Protein 2FMD (pdb70)

Solvent-accessible surface area: 9526 Å² total; per-residue (Å²): 77,103,74,42,100,20,97,13,109,70,1,108,96,52,22,168,50,10,55,64,23,57,59,10,52,16,17,128,84,108,3,0,29,0,1,71,30,48,132,83,42,80,15,61,40,67,3,32,0,2,1,1,38,59,42,61,3,48,13,72,57,90,94,23,148,43,5,36,7,85,1,46,3,32,1,15,2,35,62,44,33,106,40,1,1,7,0,0,0,3,2,2,6,16,36,106,23,149,47,39,108,64,2,39,13,88,13,2,0,9,19,44,64,35,90,90,98,9,14,2,1,2,0,0,3,0,69,39,22,80,105,6,51,13,39,120,93,74,1,0,0,0,0,10,77,15,3,101,37,104,22,47,33,104,8,104,34,62,80,31,52,54,0,73,0,54,0,37,16,46,15,72,76,78,72,2,25,2,54,2,27,13,94,161,46,103,86,25,82,5,48,56,102,17,64,5,45,93,33,9,33,55,100,0,40,0,0,0,0,0,0,0,19,152,65,14,0,13,0,15,0,53,28,3,32,4,38,7,49,15,44,96

Secondary structure (DSSP, 8-state):
--EEEEEESS--TT-TTEEEEET-EE-TTS-EE-S-B-TTSPBPSS-EEEEEESS-EE---TT-SEEEEEEEEEEE--BSSSS---EEEEEEE-TT----TT--GGGTTT-S------EEEEEEE-S--GGGT--SS-EEEEEESSSS-SEEEE----SSPEEEEEEEEETTTTEEEEEEE-TTS--EEEEEE--GGGTS-SEEEEEEEEE--SS-B--EEEEEEEEEEEE-

Structure (mmCIF, N/CA/C/O backbone):
data_2FMD
#
_entry.id   2FMD
#
_cell.length_a   66.603
_cell.length_b   86.351
_cell.length_c   91.760
_cell.angle_alpha   90.00
_cell.angle_beta   90.00
_cell.angle_gamma   90.00
#
_symmetry.space_group_name_H-M   'I 2 2 2'
#
loop_
_entity.id
_entity.type
_entity.pdbx_description
1 polymer Lectin
2 branched alpha-D-mannopyranose-(1-2)-alpha-D-mannopyranose
3 non-polymer 'CALCIUM ION'
4 non-polymer 'MANGANESE (II) ION'
5 water water
#
loop_
_atom_site.group_PDB
_atom_site.id
_atom_site.type_symbol
_atom_site.label_atom_id
_atom_site.label_alt_id
_atom_site.label_comp_id
_atom_site.label_asym_id
_atom_site.label_entity_id
_atom_site.label_seq_id
_atom_site.pdbx_PDB_ins_code
_atom_site.Cartn_x
_atom_site.Cartn_y
_atom_site.Cartn_z
_atom_site.occupancy
_atom_site.B_iso_or_equiv
_atom_site.auth_seq_id
_atom_site.auth_comp_id
_atom_site.auth_asym_id
_atom_site.auth_atom_id
_atom_site.pdbx_PDB_model_num
ATOM 1 N N . ALA A 1 1 ? 13.521 3.840 -7.810 1.00 16.80 1 ALA A N 1
ATOM 2 C CA . ALA A 1 1 ? 12.226 3.157 -8.085 1.00 16.17 1 ALA A CA 1
ATOM 3 C C . ALA A 1 1 ? 11.121 4.187 -8.282 1.00 18.40 1 ALA A C 1
ATOM 4 O O . ALA A 1 1 ? 11.235 5.319 -7.820 1.00 18.40 1 ALA A O 1
ATOM 6 N N . ASN A 1 2 ? 10.052 3.801 -8.971 1.00 15.74 2 ASN A N 1
ATOM 7 C CA . ASN A 1 2 ? 8.947 4.727 -9.196 1.00 18.65 2 ASN A CA 1
ATOM 8 C C . ASN A 1 2 ? 8.160 4.949 -7.916 1.00 17.72 2 ASN A C 1
ATOM 9 O O . ASN A 1 2 ? 7.510 5.975 -7.745 1.00 21.41 2 ASN A O 1
ATOM 14 N N . SER A 1 3 ? 8.222 3.975 -7.016 1.00 17.06 3 SER A N 1
ATOM 15 C CA . SER A 1 3 ? 7.551 4.088 -5.734 1.00 16.34 3 SER A CA 1
ATOM 16 C C . SER A 1 3 ? 8.295 3.212 -4.743 1.00 17.07 3 SER A C 1
ATOM 17 O O . SER A 1 3 ? 8.868 2.183 -5.111 1.00 13.93 3 SER A O 1
ATOM 20 N N . VAL A 1 4 ? 8.308 3.642 -3.490 1.00 13.72 4 VAL A N 1
ATOM 21 C CA . VAL A 1 4 ? 8.984 2.890 -2.453 1.00 20.16 4 VAL A CA 1
ATOM 22 C C . VAL A 1 4 ? 8.378 3.211 -1.104 1.00 19.92 4 VAL A C 1
ATOM 23 O O . VAL A 1 4 ? 8.028 4.358 -0.818 1.00 22.62 4 VAL A O 1
ATOM 27 N N . CYS A 1 5 ? 8.247 2.185 -0.277 1.00 19.28 5 CYS A N 1
ATOM 28 C CA A CYS A 1 5 ? 7.703 2.365 1.057 0.50 17.92 5 CYS A CA 1
ATOM 29 C CA B CYS A 1 5 ? 7.675 2.335 1.048 0.50 18.36 5 CYS A CA 1
ATOM 30 C C . CYS A 1 5 ? 8.331 1.345 1.997 1.00 19.75 5 CYS A C 1
ATOM 31 O O . CYS A 1 5 ? 8.646 0.224 1.605 1.00 17.25 5 CYS A O 1
ATOM 36 N N . PHE A 1 6 ? 8.539 1.759 3.237 1.00 15.92 6 PHE A N 1
ATOM 37 C CA . PHE A 1 6 ? 9.123 0.872 4.226 1.00 16.48 6 PHE A CA 1
ATOM 38 C C . PHE A 1 6 ? 8.622 1.282 5.591 1.00 17.92 6 PHE A C 1
ATOM 39 O O . PHE A 1 6 ? 8.268 2.445 5.808 1.00 16.54 6 PHE A O 1
ATOM 47 N N . THR A 1 7 ? 8.548 0.313 6.496 1.00 14.12 7 THR A N 1
ATOM 48 C CA . THR A 1 7 ? 8.067 0.576 7.836 1.00 16.87 7 THR A CA 1
ATOM 49 C C . THR A 1 7 ? 8.908 -0.134 8.875 1.00 18.33 7 THR A C 1
ATOM 50 O O . THR A 1 7 ? 9.197 -1.320 8.752 1.00 21.40 7 THR A O 1
ATOM 54 N N . PHE A 1 8 ? 9.301 0.626 9.889 1.00 16.14 8 PHE A N 1
ATOM 55 C CA . PHE A 1 8 ? 10.079 0.132 11.012 1.00 17.45 8 PHE A CA 1
ATOM 56 C C . PHE A 1 8 ? 9.190 0.318 12.230 1.00 19.42 8 PHE A C 1
ATOM 57 O O . PHE A 1 8 ? 8.867 1.449 12.585 1.00 19.07 8 PHE A O 1
ATOM 65 N N . THR A 1 9 ? 8.788 -0.780 12.861 1.00 21.86 9 THR A N 1
ATOM 66 C CA . THR A 1 9 ? 7.960 -0.694 14.056 1.00 24.16 9 THR A CA 1
ATOM 67 C C . THR A 1 9 ? 8.920 -0.591 15.233 1.00 25.77 9 THR A C 1
ATOM 68 O O . THR A 1 9 ? 8.564 -0.112 16.307 1.00 26.72 9 THR A O 1
ATOM 72 N N . ASP A 1 10 ? 10.141 -1.066 15.008 1.00 23.42 10 ASP A N 1
ATOM 73 C CA . ASP A 1 10 ? 11.216 -1.020 15.990 1.00 24.71 10 ASP A CA 1
ATOM 74 C C . ASP A 1 10 ? 12.532 -1.283 15.262 1.00 25.16 10 ASP A C 1
ATOM 75 O O . ASP A 1 10 ? 12.546 -1.485 14.045 1.00 25.00 10 ASP A O 1
ATOM 80 N N . PHE A 1 11 ? 13.632 -1.286 16.006 1.00 22.05 11 PHE A N 1
ATOM 81 C CA . PHE A 1 11 ? 14.952 -1.484 15.417 1.00 22.08 11 PHE A CA 1
ATOM 82 C C . PHE A 1 11 ? 15.784 -2.488 16.212 1.00 23.84 11 PHE A C 1
ATOM 83 O O . PHE A 1 11 ? 15.480 -2.784 17.366 1.00 25.66 11 PHE A O 1
ATOM 91 N N . GLU A 1 12 ? 16.839 -2.999 15.585 1.00 24.49 12 GLU A N 1
ATOM 92 C CA . GLU A 1 12 ? 17.737 -3.949 16.234 1.00 26.60 12 GLU A CA 1
ATOM 93 C C . GLU A 1 12 ? 19.168 -3.485 16.034 1.00 25.26 12 GLU A C 1
ATOM 94 O O . GLU A 1 12 ? 19.448 -2.676 15.150 1.00 25.27 12 GLU A O 1
ATOM 100 N N . SER A 1 13 ? 20.078 -4.000 16.851 1.00 23.25 13 SER A N 1
ATOM 101 C CA . SER A 1 13 ? 21.479 -3.625 16.733 1.00 24.75 13 SER A CA 1
ATOM 102 C C . SER A 1 13 ? 22.004 -4.001 15.345 1.00 25.36 13 SER A C 1
ATOM 103 O O . SER A 1 13 ? 21.782 -5.117 14.859 1.00 24.37 13 SER A O 1
ATOM 106 N N . GLY A 1 14 ? 22.691 -3.057 14.708 1.00 22.59 14 GLY A N 1
ATOM 107 C CA . GLY A 1 14 ? 23.234 -3.298 13.383 1.00 26.91 14 GLY A CA 1
ATOM 108 C C . GLY A 1 14 ? 22.225 -3.210 12.244 1.00 25.35 14 GLY A C 1
ATOM 109 O O . GLY A 1 14 ? 22.593 -3.446 11.093 1.00 27.05 14 GLY A O 1
ATOM 110 N N . GLN A 1 15 ? 20.971 -2.881 12.564 1.00 21.49 15 GLN A N 1
ATOM 111 C CA . GLN A 1 15 ? 19.886 -2.755 11.579 1.00 21.89 15 GLN A CA 1
ATOM 112 C C . GLN A 1 15 ? 20.472 -2.681 10.169 1.00 20.26 15 GLN A C 1
ATOM 113 O O . GLN A 1 15 ? 20.863 -1.611 9.706 1.00 18.87 15 GLN A O 1
ATOM 119 N N . GLN A 1 16 ? 20.525 -3.829 9.494 1.00 22.41 16 GLN A N 1
ATOM 120 C CA . GLN A 1 16 ? 21.119 -3.9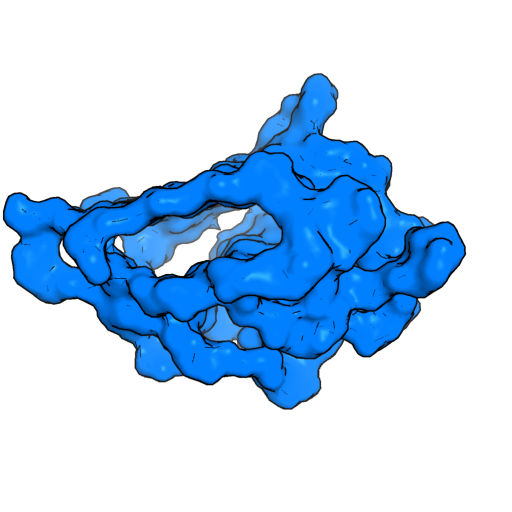28 8.166 1.00 21.10 16 GLN A CA 1
ATOM 121 C C . GLN A 1 16 ? 20.610 -2.998 7.073 1.00 20.76 16 GLN A C 1
ATOM 122 O O . GLN A 1 16 ? 21.359 -2.686 6.151 1.00 22.52 16 GLN A O 1
ATOM 128 N N . ASP A 1 17 ? 19.355 -2.566 7.144 1.00 18.62 17 ASP A N 1
ATOM 129 C CA . ASP A 1 17 ? 18.840 -1.672 6.111 1.00 19.39 17 ASP A CA 1
ATOM 130 C C . ASP A 1 17 ? 18.958 -0.190 6.464 1.00 19.08 17 ASP A C 1
ATOM 131 O O . ASP A 1 17 ? 18.272 0.660 5.896 1.00 20.03 17 ASP A O 1
ATOM 136 N N . LEU A 1 18 ? 19.845 0.113 7.406 1.00 18.51 18 LEU A N 1
ATOM 137 C CA . LEU A 1 18 ? 20.107 1.493 7.788 1.00 16.46 18 LEU A CA 1
ATOM 138 C C . LEU A 1 18 ? 21.595 1.783 7.683 1.00 19.45 18 LEU A C 1
ATOM 139 O O . LEU A 1 18 ? 22.423 0.911 7.930 1.00 19.63 18 LEU A O 1
ATOM 144 N N . ILE A 1 19 ? 21.926 3.009 7.297 1.00 17.69 19 ILE A N 1
ATOM 145 C CA . ILE A 1 19 ? 23.314 3.446 7.224 1.00 19.92 19 ILE A CA 1
ATOM 146 C C . ILE A 1 19 ? 23.499 4.296 8.481 1.00 18.73 19 ILE A C 1
ATOM 147 O O . ILE A 1 19 ? 22.801 5.294 8.656 1.00 21.00 19 ILE A O 1
ATOM 152 N N . PHE A 1 20 ? 24.415 3.893 9.359 1.00 17.17 20 PHE A N 1
ATOM 153 C CA . PHE A 1 20 ? 24.671 4.622 10.607 1.00 19.50 20 PHE A CA 1
ATOM 154 C C . PHE A 1 20 ? 25.847 5.576 10.463 1.00 20.93 20 PHE A C 1
ATOM 155 O O . PHE A 1 20 ? 26.884 5.211 9.909 1.00 22.76 20 PHE A O 1
ATOM 163 N N . GLN A 1 21 ? 25.690 6.797 10.963 1.00 18.99 21 GLN A N 1
ATOM 164 C CA . GLN A 1 21 ? 26.765 7.780 10.890 1.00 21.96 21 GLN A CA 1
ATOM 165 C C . GLN A 1 21 ? 26.970 8.390 12.270 1.00 22.46 21 GLN A C 1
ATOM 166 O O . GLN A 1 21 ? 26.017 8.541 13.039 1.00 18.04 21 GLN A O 1
ATOM 172 N N . GLY A 1 22 ? 28.215 8.736 12.580 1.00 22.13 22 GLY A N 1
ATOM 173 C CA . GLY A 1 22 ? 28.510 9.322 13.873 1.00 19.81 22 GLY A CA 1
ATOM 174 C C . GLY A 1 22 ? 28.254 8.365 15.020 1.00 21.18 22 GLY A C 1
ATOM 175 O O . GLY A 1 22 ? 28.670 7.207 14.976 1.00 20.84 22 GLY A O 1
ATOM 176 N N . ASP A 1 23 ? 27.548 8.844 16.041 1.00 20.56 23 ASP A N 1
ATOM 177 C CA . ASP A 1 23 ? 27.257 8.030 17.215 1.00 22.80 23 ASP A CA 1
ATOM 178 C C . ASP A 1 23 ? 25.982 7.195 17.139 1.00 21.33 23 ASP A C 1
ATOM 179 O O . ASP A 1 23 ? 25.720 6.389 18.028 1.00 21.64 23 ASP A O 1
ATOM 184 N N . ALA A 1 24 ? 25.198 7.372 16.081 1.00 22.45 24 ALA A N 1
ATOM 185 C CA . ALA A 1 24 ? 23.945 6.631 15.934 1.00 18.99 24 ALA A CA 1
ATOM 186 C C . ALA A 1 24 ? 24.069 5.115 16.103 1.00 20.68 24 ALA A C 1
ATOM 187 O O . ALA A 1 24 ? 24.978 4.484 15.559 1.00 22.45 24 ALA A O 1
ATOM 189 N N . SER A 1 25 ? 23.143 4.538 16.860 1.00 20.40 25 SER A N 1
ATOM 190 C CA . SER A 1 25 ? 23.118 3.100 17.098 1.00 20.66 25 SER A CA 1
ATOM 191 C C . SER A 1 25 ? 21.742 2.716 17.619 1.00 21.76 25 SER A C 1
ATOM 192 O O . SER A 1 25 ? 20.902 3.577 17.869 1.00 23.92 25 SER A O 1
ATOM 195 N N . VAL A 1 26 ? 21.521 1.418 17.779 1.00 20.99 26 VAL A N 1
ATOM 196 C CA . VAL A 1 26 ? 20.257 0.902 18.284 1.00 24.46 26 VAL A CA 1
ATOM 197 C C . VAL A 1 26 ? 20.500 0.342 19.677 1.00 27.29 26 VAL A C 1
ATOM 198 O O . VAL A 1 26 ? 21.417 -0.455 19.878 1.00 30.52 26 VAL A O 1
ATOM 202 N N . GLY A 1 27 ? 19.682 0.764 20.637 1.00 28.12 27 GLY A N 1
ATOM 203 C CA . GLY A 1 27 ? 19.848 0.298 22.004 1.00 29.13 27 GLY A CA 1
ATOM 204 C C . GLY A 1 27 ? 19.090 -0.971 22.343 1.00 28.52 27 GLY A C 1
ATOM 205 O O . GLY A 1 27 ? 18.339 -1.502 21.523 1.00 26.32 27 GLY A O 1
ATOM 206 N N . SER A 1 28 ? 19.293 -1.458 23.564 1.00 29.43 28 SER A N 1
ATOM 207 C CA . SER A 1 28 ? 18.627 -2.665 24.033 1.00 28.50 28 SER A CA 1
ATOM 208 C C . SER A 1 28 ? 17.125 -2.422 24.089 1.00 30.70 28 SER A C 1
ATOM 209 O O . SER A 1 28 ? 16.332 -3.363 24.147 1.00 33.26 28 SER A O 1
ATOM 212 N N . ASN A 1 29 ? 16.745 -1.149 24.072 1.00 27.72 29 ASN A N 1
ATOM 213 C CA . ASN A 1 29 ? 15.343 -0.757 24.106 1.00 28.69 29 ASN A CA 1
ATOM 214 C C . ASN A 1 29 ? 14.682 -0.867 22.730 1.00 26.49 29 ASN A C 1
ATOM 215 O O . ASN A 1 29 ? 13.482 -0.632 22.586 1.00 23.46 29 ASN A O 1
ATOM 220 N N . LYS A 1 30 ? 15.475 -1.245 21.732 1.00 27.69 30 LYS A N 1
ATOM 221 C CA . LYS A 1 30 ? 15.007 -1.392 20.355 1.00 25.94 30 LYS A CA 1
ATOM 222 C C . LYS A 1 30 ? 14.667 -0.050 19.721 1.00 22.38 30 LYS A C 1
ATOM 223 O O . LYS A 1 30 ? 13.903 0.022 18.755 1.00 19.61 30 LYS A O 1
ATOM 228 N N . ALA A 1 31 ? 15.244 1.013 20.268 1.00 20.15 31 ALA A N 1
ATOM 229 C CA . ALA A 1 31 ? 15.016 2.344 19.734 1.00 21.39 31 ALA A CA 1
ATOM 230 C C . ALA A 1 31 ? 16.262 2.814 18.996 1.00 20.77 31 ALA A C 1
ATOM 231 O O . ALA A 1 31 ? 17.382 2.420 19.329 1.00 23.91 31 ALA A O 1
ATOM 233 N N . LEU A 1 32 ? 16.064 3.643 17.979 1.00 18.43 32 LEU A N 1
ATOM 234 C CA . LEU A 1 32 ? 17.184 4.190 17.229 1.00 18.04 32 LEU A CA 1
ATOM 235 C C . LEU A 1 32 ? 17.706 5.379 18.034 1.00 19.77 32 LEU A C 1
ATOM 236 O O . LEU A 1 32 ? 17.103 6.456 18.028 1.00 15.48 32 LEU A O 1
ATOM 241 N N . GLN A 1 33 ? 18.814 5.171 18.740 1.00 20.59 33 GLN A N 1
ATOM 242 C CA . GLN A 1 33 ? 19.425 6.219 19.555 1.00 19.65 33 GLN A CA 1
ATOM 243 C C . GLN A 1 33 ? 20.372 7.009 18.666 1.00 16.85 33 GLN A C 1
ATOM 244 O O . GLN A 1 33 ? 21.523 6.621 18.481 1.00 20.47 33 GLN A O 1
ATOM 250 N N . LEU A 1 34 ? 19.889 8.113 18.108 1.00 18.12 34 LEU A N 1
ATOM 251 C CA . LEU A 1 34 ? 20.716 8.923 17.222 1.00 18.21 34 LEU A CA 1
ATOM 252 C C . LEU A 1 34 ? 21.974 9.432 17.914 1.00 19.30 34 LEU A C 1
ATOM 253 O O . LEU A 1 34 ? 23.053 9.435 17.321 1.00 21.28 34 LEU A O 1
ATOM 258 N N . THR A 1 35 ? 21.836 9.861 19.163 1.00 18.04 35 THR A N 1
ATOM 259 C CA . THR A 1 35 ? 22.986 10.353 19.913 1.00 17.55 35 THR A CA 1
ATOM 260 C C . THR A 1 35 ? 23.391 9.408 21.041 1.00 18.38 35 THR A C 1
ATOM 261 O O . THR A 1 35 ? 22.603 8.570 21.496 1.00 18.90 35 THR A O 1
ATOM 265 N N . LYS A 1 36 ? 24.635 9.551 21.482 1.00 21.38 36 LYS A N 1
ATOM 266 C CA . LYS A 1 36 ? 25.201 8.694 22.515 1.00 23.04 36 LYS A CA 1
ATOM 267 C C . LYS A 1 36 ? 24.513 8.709 23.877 1.00 23.09 36 LYS A C 1
ATOM 268 O O . LYS A 1 36 ? 24.221 9.764 24.443 1.00 24.47 36 LYS A O 1
ATOM 272 N N . VAL A 1 37 ? 24.262 7.508 24.389 1.00 22.89 37 VAL A N 1
ATOM 273 C CA . VAL A 1 37 ? 23.637 7.296 25.694 1.00 23.69 37 VAL A CA 1
ATOM 274 C C . VAL A 1 37 ? 24.510 6.232 26.368 1.00 27.38 37 VAL A C 1
ATOM 275 O O . VAL A 1 37 ? 24.726 5.162 25.796 1.00 29.58 37 VAL A O 1
ATOM 279 N N . ASP A 1 38 ? 25.015 6.513 27.567 1.00 28.86 38 ASP A N 1
ATOM 280 C CA . ASP A 1 38 ? 25.881 5.549 28.245 1.00 32.07 38 ASP A CA 1
ATOM 281 C C . ASP A 1 38 ? 25.154 4.335 28.809 1.00 34.16 38 ASP A C 1
ATOM 282 O O . ASP A 1 38 ? 23.926 4.243 28.758 1.00 31.42 38 ASP A O 1
ATOM 287 N N . SER A 1 39 ? 25.942 3.409 29.350 1.00 37.11 39 SER A N 1
ATOM 288 C CA . SER A 1 39 ? 25.443 2.168 29.936 1.00 40.41 39 SER A CA 1
ATOM 289 C C . SER A 1 39 ? 24.353 2.382 30.979 1.00 39.79 39 SER A C 1
ATOM 290 O O . SER A 1 39 ? 23.455 1.555 31.125 1.00 41.77 39 SER A O 1
ATOM 293 N N . LYS A 1 40 ? 24.437 3.492 31.705 1.00 40.98 40 LYS A N 1
ATOM 294 C CA . LYS A 1 40 ? 23.451 3.803 32.731 1.00 40.34 40 LYS A CA 1
ATOM 295 C C . LYS A 1 40 ? 22.212 4.460 32.126 1.00 40.36 40 LYS A C 1
ATOM 296 O O . LYS A 1 40 ? 21.208 4.661 32.811 1.00 39.16 40 LYS A O 1
ATOM 298 N N . GLY A 1 41 ? 22.289 4.793 30.841 1.00 38.68 41 GLY A N 1
ATOM 299 C CA . GLY A 1 41 ? 21.162 5.420 30.175 1.00 36.96 41 GLY A CA 1
ATOM 300 C C . GLY A 1 41 ? 21.218 6.938 30.198 1.00 34.43 41 GLY A C 1
ATOM 301 O O . GLY A 1 41 ? 20.219 7.608 29.938 1.00 34.67 41 GLY A O 1
ATOM 302 N N . ASN A 1 42 ? 22.388 7.484 30.510 1.00 30.54 42 ASN A N 1
ATOM 303 C CA . ASN A 1 42 ? 22.562 8.929 30.558 1.00 29.45 42 ASN A CA 1
ATOM 304 C C . ASN A 1 42 ? 23.047 9.449 29.203 1.00 26.92 42 ASN A C 1
ATOM 305 O O . ASN A 1 42 ? 24.082 9.010 28.698 1.00 26.04 42 ASN A O 1
ATOM 310 N N . PRO A 1 43 ? 22.293 10.373 28.581 1.00 25.04 43 PRO A N 1
ATOM 311 C CA . PRO A 1 43 ? 22.724 10.903 27.283 1.00 25.52 43 PRO A CA 1
ATOM 312 C C . PRO A 1 43 ? 24.039 11.671 27.436 1.00 25.05 43 PRO A C 1
ATOM 313 O O . PRO A 1 43 ? 24.226 12.406 28.409 1.00 24.33 43 PRO A O 1
ATOM 317 N N . GLN A 1 44 ? 24.945 11.495 26.479 1.00 23.53 44 GLN A N 1
ATOM 318 C CA . GLN A 1 44 ? 26.247 12.157 26.520 1.00 23.62 44 GLN A CA 1
ATOM 319 C C . GLN A 1 44 ? 26.273 13.461 25.740 1.00 22.57 44 GLN A C 1
ATOM 320 O O . GLN A 1 44 ? 25.554 13.622 24.758 1.00 23.04 44 GLN A O 1
ATOM 326 N N . GLY A 1 45 ? 27.116 14.390 26.180 1.00 20.10 45 GLY A N 1
ATOM 327 C CA . GLY A 1 45 ? 27.223 15.670 25.503 1.00 22.08 45 GLY A CA 1
ATOM 328 C C . GLY A 1 45 ? 28.129 15.606 24.290 1.00 21.29 45 GLY A C 1
ATOM 329 O O . GLY A 1 45 ? 28.817 14.610 24.080 1.00 23.27 45 GLY A O 1
ATOM 330 N N . GLY A 1 46 ? 28.127 16.667 23.489 1.00 21.28 46 GLY A N 1
ATOM 331 C CA . GLY A 1 46 ? 28.960 16.705 22.299 1.00 22.15 46 GLY A CA 1
ATOM 332 C C . GLY A 1 46 ? 28.786 15.495 21.395 1.00 24.52 46 GLY A C 1
ATOM 333 O O . GLY A 1 46 ? 29.749 15.013 20.801 1.00 21.61 46 GLY A O 1
ATOM 334 N N . SER A 1 47 ? 27.556 15.002 21.283 1.00 22.82 47 SER A N 1
ATOM 335 C CA . SER A 1 47 ? 27.286 13.841 20.448 1.00 20.98 47 SER A CA 1
ATOM 336 C C . SER A 1 47 ? 26.621 14.218 19.132 1.00 19.55 47 SER A C 1
ATOM 337 O O . SER A 1 47 ? 25.954 15.245 19.026 1.00 17.36 47 SER A O 1
ATOM 340 N N . VAL A 1 48 ? 26.825 13.382 18.123 1.00 19.33 48 VAL A N 1
ATOM 341 C CA . VAL A 1 48 ? 26.224 13.600 16.818 1.00 21.01 48 VAL A CA 1
ATOM 342 C C . VAL A 1 48 ? 26.039 12.242 16.164 1.00 20.21 48 VAL A C 1
ATOM 343 O O . VAL A 1 48 ? 26.929 11.388 16.204 1.00 20.14 48 VAL A O 1
ATOM 347 N N . GLY A 1 49 ? 24.871 12.036 15.574 1.00 19.19 49 GLY A N 1
ATOM 348 C CA . GLY A 1 49 ? 24.606 10.772 14.922 1.00 16.71 49 GLY A CA 1
ATOM 349 C C . GLY A 1 49 ? 23.485 10.929 13.925 1.00 16.29 49 GLY A C 1
ATOM 350 O O . GLY A 1 49 ? 22.607 11.775 14.097 1.00 12.80 49 GLY A O 1
ATOM 351 N N . ARG A 1 50 ? 23.528 10.126 12.868 1.00 16.76 50 ARG A N 1
ATOM 352 C CA . ARG A 1 50 ? 22.504 10.166 11.846 1.00 15.10 50 ARG A CA 1
ATOM 353 C C . ARG A 1 50 ? 22.305 8.746 11.350 1.00 16.65 50 ARG A C 1
ATOM 354 O O . ARG A 1 50 ? 23.186 7.896 11.494 1.00 16.23 50 ARG A O 1
ATOM 362 N N . ALA A 1 51 ? 21.136 8.495 10.774 1.00 17.14 51 ALA A N 1
ATOM 363 C CA . ALA A 1 51 ? 20.808 7.182 10.235 1.00 18.36 51 ALA A CA 1
ATOM 364 C C . ALA A 1 51 ? 19.992 7.398 8.972 1.00 17.39 51 ALA A C 1
ATOM 365 O O . ALA A 1 51 ? 19.059 8.200 8.957 1.00 16.52 51 ALA A O 1
ATOM 367 N N . LEU A 1 52 ? 20.340 6.664 7.922 1.00 18.43 52 LEU A N 1
ATOM 368 C CA . LEU A 1 52 ? 19.671 6.789 6.633 1.00 18.72 52 LEU A CA 1
ATOM 369 C C . LEU A 1 52 ? 19.209 5.434 6.121 1.00 16.02 52 LEU A C 1
ATOM 370 O O . LEU A 1 52 ? 19.853 4.422 6.386 1.00 14.11 52 LEU A O 1
ATOM 375 N N . TYR A 1 53 ? 18.091 5.404 5.397 1.00 16.00 53 TYR A N 1
ATOM 376 C CA . TYR A 1 53 ? 17.637 4.140 4.832 1.00 17.32 53 TYR A CA 1
ATOM 377 C C . TYR A 1 53 ? 18.718 3.812 3.804 1.00 17.71 53 TYR A C 1
ATOM 378 O O . TYR A 1 53 ? 19.123 4.668 3.011 1.00 16.97 53 TYR A O 1
ATOM 387 N N . THR A 1 54 ? 19.180 2.570 3.819 1.00 17.76 54 THR A N 1
ATOM 388 C CA A THR A 1 54 ? 20.239 2.113 2.923 0.50 18.49 54 THR A CA 1
ATOM 389 C CA B THR A 1 54 ? 20.246 2.143 2.924 0.50 19.88 54 THR A CA 1
ATOM 390 C C . THR A 1 54 ? 20.031 2.413 1.435 1.00 18.49 54 THR A C 1
ATOM 391 O O . THR A 1 54 ? 20.961 2.811 0.742 1.00 19.28 54 THR A O 1
ATOM 398 N N . ALA A 1 55 ? 18.815 2.215 0.942 1.00 18.65 55 ALA A N 1
ATOM 399 C CA . ALA A 1 55 ? 18.547 2.448 -0.473 1.00 18.31 55 ALA A CA 1
ATOM 400 C C . ALA A 1 55 ? 18.289 3.894 -0.862 1.00 14.76 55 ALA A C 1
ATOM 401 O O . ALA A 1 55 ? 17.560 4.617 -0.181 1.00 17.64 55 ALA A O 1
ATOM 403 N N . PRO A 1 56 ? 18.911 4.346 -1.958 1.00 17.56 56 PRO A N 1
ATOM 404 C CA . PRO A 1 56 ? 18.717 5.717 -2.434 1.00 16.72 56 PRO A CA 1
ATOM 405 C C . PRO A 1 56 ? 17.253 5.810 -2.895 1.00 18.96 56 PRO A C 1
ATOM 406 O O . PRO A 1 56 ? 16.679 4.814 -3.353 1.00 16.31 56 PRO A O 1
ATOM 410 N N . ILE A 1 57 ? 16.646 6.985 -2.770 1.00 19.03 57 ILE A N 1
ATOM 411 C CA . ILE A 1 57 ? 15.257 7.165 -3.191 1.00 18.79 57 ILE A CA 1
ATOM 412 C C . ILE A 1 57 ? 15.171 8.180 -4.329 1.00 18.20 57 ILE A C 1
ATOM 413 O O . ILE A 1 57 ? 15.803 9.233 -4.275 1.00 16.09 57 ILE A O 1
ATOM 418 N N . ARG A 1 58 ? 14.401 7.849 -5.364 1.00 16.84 58 ARG A N 1
ATOM 419 C CA . ARG A 1 58 ? 14.216 8.750 -6.503 1.00 17.25 58 ARG A CA 1
ATOM 420 C C . ARG A 1 58 ? 13.073 9.667 -6.097 1.00 18.19 58 ARG A C 1
ATOM 421 O O . ARG A 1 58 ? 11.903 9.288 -6.181 1.00 18.77 58 ARG A O 1
ATOM 429 N N . LEU A 1 59 ? 13.406 10.872 -5.653 1.00 14.79 59 LEU A N 1
ATOM 430 C CA . LEU A 1 59 ? 12.387 11.800 -5.199 1.00 17.24 59 LEU A CA 1
ATOM 431 C C . LEU A 1 59 ? 11.751 12.599 -6.339 1.00 18.00 59 LEU A C 1
ATOM 432 O O . LEU A 1 59 ? 10.624 13.078 -6.209 1.00 20.04 59 LEU A O 1
ATOM 437 N N . TRP A 1 60 ? 12.465 12.738 -7.453 1.00 19.06 60 TRP A N 1
ATOM 438 C CA . TRP A 1 60 ? 11.931 13.482 -8.591 1.00 20.65 60 TRP A CA 1
ATOM 439 C C . TRP A 1 60 ? 12.437 12.941 -9.924 1.00 22.33 60 TRP A C 1
ATOM 440 O O . TRP A 1 60 ? 13.510 12.337 -10.005 1.00 18.75 60 TRP A O 1
ATOM 451 N N . GLN A 1 61 ? 11.649 13.182 -10.967 1.00 20.71 61 GLN A N 1
ATOM 452 C CA . GLN A 1 61 ? 11.962 12.758 -12.327 1.00 21.55 61 GLN A CA 1
ATOM 453 C C . GLN A 1 61 ? 11.201 13.715 -13.244 1.00 18.22 61 GLN A C 1
ATOM 454 O O . GLN A 1 61 ? 9.990 13.872 -13.109 1.00 18.18 61 GLN A O 1
ATOM 460 N N . SER A 1 62 ? 11.910 14.359 -14.166 1.00 18.03 62 SER A N 1
ATOM 461 C CA . SER A 1 62 ? 11.284 15.325 -15.062 1.00 19.39 62 SER A CA 1
ATOM 462 C C . SER A 1 62 ? 10.057 14.813 -15.809 1.00 20.57 62 SER A C 1
ATOM 463 O O . SER A 1 62 ? 9.091 15.548 -15.995 1.00 19.58 62 SER A O 1
ATOM 466 N N . SER A 1 63 ? 10.087 13.558 -16.233 1.00 21.76 63 SER A N 1
ATOM 467 C CA . SER A 1 63 ? 8.966 12.990 -16.973 1.00 24.95 63 SER A CA 1
ATOM 468 C C . SER A 1 63 ? 7.720 12.691 -16.135 1.00 26.63 63 SER A C 1
ATOM 469 O O . SER A 1 63 ? 6.646 12.456 -16.688 1.00 26.66 63 SER A O 1
ATOM 472 N N . SER A 1 64 ? 7.854 12.712 -14.811 1.00 24.92 64 SER A N 1
ATOM 473 C CA . SER A 1 64 ? 6.728 12.416 -13.925 1.00 27.84 64 SER A CA 1
ATOM 474 C C . SER A 1 64 ? 5.641 13.480 -13.908 1.00 26.57 64 SER A C 1
ATOM 475 O O . SER A 1 64 ? 5.912 14.667 -14.074 1.00 28.56 64 SER A O 1
ATOM 478 N N . LEU A 1 65 ? 4.406 13.035 -13.706 1.00 25.21 65 LEU A N 1
ATOM 479 C CA . LEU A 1 65 ? 3.259 13.930 -13.618 1.00 23.44 65 LEU A CA 1
ATOM 480 C C . LEU A 1 65 ? 3.329 14.592 -12.240 1.00 22.31 65 LEU A C 1
ATOM 481 O O . LEU A 1 65 ? 3.202 15.806 -12.106 1.00 18.83 65 LEU A O 1
ATOM 486 N N . VAL A 1 66 ? 3.540 13.776 -11.212 1.00 21.03 66 VAL A N 1
ATOM 487 C CA . VAL A 1 66 ? 3.627 14.287 -9.850 1.00 22.01 66 VAL A CA 1
ATOM 488 C C . VAL A 1 66 ? 4.516 13.395 -8.989 1.00 22.58 66 VAL A C 1
ATOM 489 O O . VAL A 1 66 ? 4.620 12.188 -9.219 1.00 22.95 66 VAL A O 1
ATOM 493 N N . ALA A 1 67 ? 5.170 14.011 -8.010 1.00 19.83 67 ALA A N 1
ATOM 494 C CA . ALA A 1 67 ? 6.052 13.304 -7.099 1.00 20.10 67 ALA A CA 1
ATOM 495 C C . ALA A 1 67 ? 5.642 13.656 -5.677 1.00 18.80 67 ALA A C 1
ATOM 496 O O . ALA A 1 67 ? 5.355 14.812 -5.365 1.00 17.76 67 ALA A O 1
ATOM 498 N N . SER A 1 68 ? 5.605 12.659 -4.806 1.00 19.95 68 SER A N 1
ATOM 499 C CA . SER A 1 68 ? 5.218 12.925 -3.435 1.00 19.20 68 SER A CA 1
ATOM 500 C C . SER A 1 68 ? 5.857 11.944 -2.481 1.00 20.12 68 SER A C 1
ATOM 501 O O . SER A 1 68 ? 6.326 10.876 -2.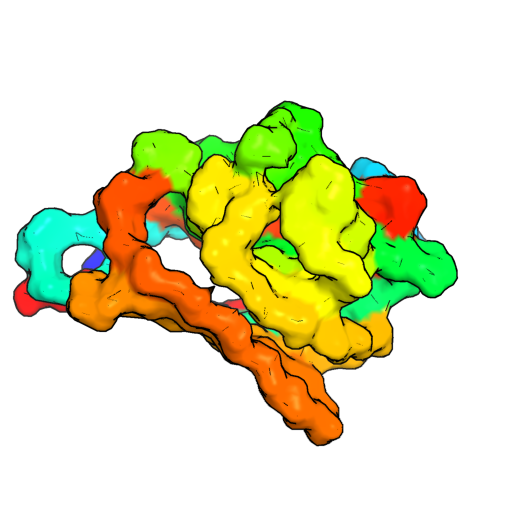882 1.00 16.69 68 SER A O 1
ATOM 504 N N . PHE A 1 69 ? 5.887 12.331 -1.214 1.00 16.51 69 PHE A N 1
ATOM 505 C CA . PHE A 1 69 ? 6.426 11.476 -0.175 1.00 16.59 69 PHE A CA 1
ATOM 506 C C . PHE A 1 69 ? 5.752 11.893 1.117 1.00 18.24 69 PHE A C 1
ATOM 507 O O . PHE A 1 69 ? 5.209 12.995 1.233 1.00 16.23 69 PHE A O 1
ATOM 515 N N . GLU A 1 70 ? 5.762 10.992 2.081 1.00 17.09 70 GLU A N 1
ATOM 516 C CA . GLU A 1 70 ? 5.192 11.281 3.374 1.00 16.57 70 GLU A CA 1
ATOM 517 C C . GLU A 1 70 ? 5.900 10.326 4.302 1.00 17.86 70 GLU A C 1
ATOM 518 O O . GLU A 1 70 ? 6.304 9.236 3.897 1.00 17.33 70 GLU A O 1
ATOM 524 N N . THR A 1 71 ? 6.081 10.750 5.539 1.00 13.41 71 THR A N 1
ATOM 525 C CA . THR A 1 71 ? 6.756 9.913 6.503 1.00 14.48 71 THR A CA 1
ATOM 526 C C . THR A 1 71 ? 6.152 10.212 7.861 1.00 15.52 71 THR A C 1
ATOM 527 O O . THR A 1 71 ? 5.780 11.349 8.154 1.00 16.06 71 THR A O 1
ATOM 531 N N . THR A 1 72 ? 6.015 9.171 8.670 1.00 18.61 72 THR A N 1
ATOM 532 C CA . THR A 1 72 ? 5.477 9.318 10.008 1.00 15.47 72 THR A CA 1
ATOM 533 C C . THR A 1 72 ? 6.461 8.610 10.916 1.00 15.91 72 THR A C 1
ATOM 534 O O . THR A 1 72 ? 6.974 7.543 10.578 1.00 14.66 72 THR A O 1
ATOM 538 N N . PHE A 1 73 ? 6.748 9.214 12.057 1.00 12.72 73 PHE A N 1
ATOM 539 C CA . PHE A 1 73 ? 7.666 8.599 12.994 1.00 15.03 73 PHE A CA 1
ATOM 540 C C . PHE A 1 73 ? 7.376 9.044 14.406 1.00 15.26 73 PHE A C 1
ATOM 541 O O . PHE A 1 73 ? 6.800 10.109 14.630 1.00 13.43 73 PHE A O 1
ATOM 549 N N . THR A 1 74 ? 7.752 8.191 15.349 1.00 14.27 74 THR A N 1
ATOM 550 C CA . THR A 1 74 ? 7.570 8.463 16.757 1.00 15.76 74 THR A CA 1
ATOM 551 C C . THR A 1 74 ? 8.958 8.611 17.352 1.00 15.84 74 THR A C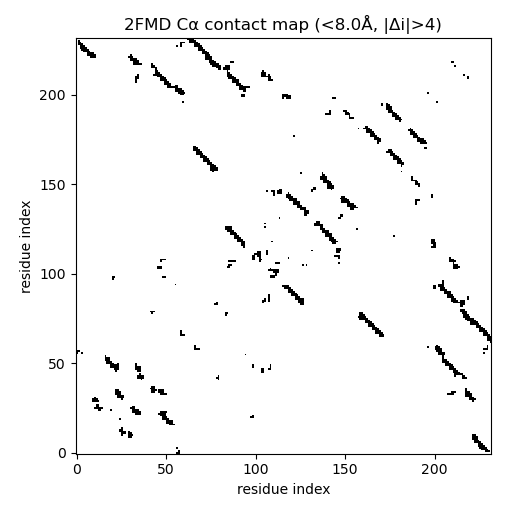 1
ATOM 552 O O . THR A 1 74 ? 9.908 7.954 16.921 1.00 13.29 74 THR A O 1
ATOM 556 N N . PHE A 1 75 ? 9.082 9.486 18.339 1.00 15.30 75 PHE A N 1
ATOM 557 C CA . PHE A 1 75 ? 10.379 9.709 18.939 1.00 14.02 75 PHE A CA 1
ATOM 558 C C . PHE A 1 75 ? 10.242 10.160 20.379 1.00 16.85 75 PHE A C 1
ATOM 559 O O . PHE A 1 75 ? 9.213 10.709 20.784 1.00 16.39 75 PHE A O 1
ATOM 567 N N . SER A 1 76 ? 11.290 9.900 21.149 1.00 15.30 76 SER A N 1
ATOM 568 C CA . SER A 1 76 ? 11.327 10.264 22.548 1.00 16.51 76 SER A CA 1
ATOM 569 C C . SER A 1 76 ? 12.580 11.078 22.819 1.00 16.00 76 SER A C 1
ATOM 570 O O . SER A 1 76 ? 13.669 10.722 22.371 1.00 15.98 76 SER A O 1
ATOM 573 N N . ILE A 1 77 ? 12.408 12.175 23.546 1.00 16.49 77 ILE A N 1
ATOM 574 C CA . ILE A 1 77 ? 13.511 13.050 23.911 1.00 15.77 77 ILE A CA 1
ATOM 575 C C . ILE A 1 77 ? 13.447 13.298 25.414 1.00 15.94 77 ILE A C 1
ATOM 576 O O . ILE A 1 77 ? 12.547 13.981 25.905 1.00 19.65 77 ILE A O 1
ATOM 581 N N . SER A 1 78 ? 14.400 12.713 26.133 1.00 16.36 78 SER A N 1
ATOM 582 C CA . SER A 1 78 ? 14.491 12.854 27.577 1.00 18.25 78 SER A CA 1
ATOM 583 C C . SER A 1 78 ? 15.783 13.598 27.887 1.00 17.67 78 SER A C 1
ATOM 584 O O . SER A 1 78 ? 16.866 13.184 27.473 1.00 18.82 78 SER A O 1
ATOM 587 N N . GLN A 1 79 ? 15.671 14.700 28.616 1.00 18.59 79 GLN A N 1
ATOM 588 C CA . GLN A 1 79 ? 16.848 15.477 28.954 1.00 18.68 79 GLN A CA 1
ATOM 589 C C . GLN A 1 79 ? 17.794 14.699 29.855 1.00 18.44 79 GLN A C 1
ATOM 590 O O . GLN A 1 79 ? 17.366 13.852 30.638 1.00 20.29 79 GLN A O 1
ATOM 596 N N . GLY A 1 80 ? 19.085 14.986 29.724 1.00 19.93 80 GLY A N 1
ATOM 597 C CA . GLY A 1 80 ? 20.083 14.348 30.564 1.00 25.60 80 GLY A CA 1
ATOM 598 C C . GLY A 1 80 ? 20.412 15.388 31.615 1.00 25.91 80 GLY A C 1
ATOM 599 O O . GLY A 1 80 ? 20.316 15.145 32.818 1.00 27.98 80 GLY A O 1
ATOM 600 N N . SER A 1 81 ? 20.793 16.565 31.131 1.00 27.19 81 SER A N 1
ATOM 601 C CA . SER A 1 81 ? 21.109 17.707 31.975 1.00 26.59 81 SER A CA 1
ATOM 602 C C . SER A 1 81 ? 19.770 18.349 32.345 1.00 28.70 81 SER A C 1
ATOM 603 O O . SER A 1 81 ? 18.742 18.011 31.753 1.00 25.38 81 SER A O 1
ATOM 606 N N . SER A 1 82 ? 19.773 19.265 33.311 1.00 25.57 82 SER A N 1
ATOM 607 C CA . SER A 1 82 ? 18.535 19.909 33.750 1.00 27.08 82 SER A CA 1
ATOM 608 C C . SER A 1 82 ? 17.778 20.554 32.599 1.00 26.93 82 SER A C 1
ATOM 609 O O . SER A 1 82 ? 16.566 20.752 32.676 1.00 29.90 82 SER A O 1
ATOM 612 N N . THR A 1 83 ? 18.497 20.894 31.538 1.00 26.17 83 THR A N 1
ATOM 613 C CA . THR A 1 83 ? 17.877 21.496 30.371 1.00 27.34 83 THR A CA 1
ATOM 614 C C . THR A 1 83 ? 18.338 20.702 29.141 1.00 23.37 83 THR A C 1
ATOM 615 O O . THR A 1 83 ? 19.522 20.393 28.997 1.00 22.70 83 THR A O 1
ATOM 619 N N . PRO A 1 84 ? 17.394 20.323 28.265 1.00 20.59 84 PRO A N 1
ATOM 620 C CA . PRO A 1 84 ? 17.657 19.555 27.042 1.00 20.81 84 PRO A CA 1
ATOM 621 C C . PRO A 1 84 ? 18.317 20.305 25.889 1.00 19.71 84 PRO A C 1
ATOM 622 O O . PRO A 1 84 ? 18.170 21.524 25.743 1.00 18.32 84 PRO A O 1
ATOM 626 N N . ALA A 1 85 ? 19.028 19.543 25.060 1.00 18.68 85 ALA A N 1
ATOM 627 C CA . ALA A 1 85 ? 19.705 20.062 23.874 1.00 18.54 85 ALA A CA 1
ATOM 628 C C . ALA A 1 85 ? 20.271 18.858 23.117 1.00 14.77 85 ALA A C 1
ATOM 629 O O . ALA A 1 85 ? 20.573 17.833 23.732 1.00 17.86 85 ALA A O 1
ATOM 631 N N . ASP A 1 86 ? 20.408 18.950 21.797 1.00 14.15 86 ASP A N 1
ATOM 632 C CA . ASP A 1 86 ? 20.060 20.124 20.999 1.00 14.52 86 ASP A CA 1
ATOM 633 C C . ASP A 1 86 ? 18.826 19.929 20.132 1.00 15.48 86 ASP A C 1
ATOM 634 O O . ASP A 1 86 ? 18.067 20.869 19.919 1.00 17.09 86 ASP A O 1
ATOM 639 N N . ALA A 1 87 ? 18.649 18.720 19.609 1.00 16.30 87 ALA A N 1
ATOM 640 C CA . ALA A 1 87 ? 17.498 18.418 18.773 1.00 16.19 87 ALA A CA 1
ATOM 641 C C . ALA A 1 87 ? 17.742 17.253 17.832 1.00 16.73 87 ALA A C 1
ATOM 642 O O . ALA A 1 87 ? 18.853 16.716 17.743 1.00 15.55 87 ALA A O 1
ATOM 644 N N . LEU A 1 88 ? 16.678 16.875 17.135 1.00 16.25 88 LEU A N 1
ATOM 645 C CA . LEU A 1 88 ? 16.731 15.812 16.145 1.00 15.36 88 LEU A CA 1
ATOM 646 C C . LEU A 1 88 ? 15.929 16.311 14.950 1.00 18.56 88 LEU A C 1
ATOM 647 O O . LEU A 1 88 ? 15.183 17.293 15.047 1.00 17.55 88 LEU A O 1
ATOM 652 N N . THR A 1 89 ? 16.079 15.643 13.818 1.00 15.33 89 THR A N 1
ATOM 653 C CA . THR A 1 89 ? 15.379 16.078 12.633 1.00 19.25 89 THR A CA 1
ATOM 654 C C . THR A 1 89 ? 15.313 15.002 11.575 1.00 15.49 89 THR A C 1
ATOM 655 O O . THR A 1 89 ? 16.136 14.091 11.537 1.00 14.23 89 THR A O 1
ATOM 659 N N . PHE A 1 90 ? 14.302 15.116 10.728 1.00 14.64 90 PHE A N 1
ATOM 660 C CA . PHE A 1 90 ? 14.145 14.211 9.613 1.00 12.73 90 PHE A CA 1
ATOM 661 C C . PHE A 1 90 ? 14.780 15.032 8.511 1.00 14.94 90 PHE A C 1
ATOM 662 O O . PHE A 1 90 ? 14.546 16.241 8.440 1.00 16.16 90 PHE A O 1
ATOM 670 N N . PHE A 1 91 ? 15.584 14.410 7.660 1.00 12.29 91 PHE A N 1
ATOM 671 C CA . PHE A 1 91 ? 16.190 15.179 6.593 1.00 13.74 91 PHE A CA 1
ATOM 672 C C . PHE A 1 91 ? 16.326 14.396 5.302 1.00 14.66 91 PHE A C 1
ATOM 673 O O . PHE A 1 91 ? 16.237 13.169 5.286 1.00 15.62 91 PHE A O 1
ATOM 681 N N . ILE A 1 92 ? 16.529 15.137 4.220 1.00 13.76 92 ILE A N 1
ATOM 682 C CA . ILE A 1 92 ? 16.682 14.573 2.893 1.00 13.98 92 ILE A CA 1
ATOM 683 C C . ILE A 1 92 ? 17.922 15.228 2.291 1.00 14.53 92 ILE A C 1
ATOM 684 O O . ILE A 1 92 ? 18.071 16.442 2.347 1.00 17.16 92 ILE A O 1
ATOM 689 N N . ALA A 1 93 ? 18.811 14.424 1.718 1.00 17.11 93 ALA A N 1
ATOM 690 C CA . ALA A 1 93 ? 20.033 14.960 1.126 1.00 16.64 93 ALA A CA 1
ATOM 691 C C . ALA A 1 93 ? 20.547 14.031 0.042 1.00 17.32 93 ALA A C 1
ATOM 692 O O . ALA A 1 93 ? 19.935 13.002 -0.236 1.00 16.17 93 ALA A O 1
ATOM 694 N N . SER A 1 94 ? 21.667 14.395 -0.581 1.00 19.10 94 SER A N 1
ATOM 695 C CA . SER A 1 94 ? 22.239 13.545 -1.618 1.00 19.97 94 SER A CA 1
ATOM 696 C C . SER A 1 94 ? 22.552 12.192 -0.993 1.00 19.04 94 SER A C 1
ATOM 697 O O . SER A 1 94 ? 22.815 12.101 0.204 1.00 20.79 94 SER A O 1
ATOM 700 N N . PRO A 1 95 ? 22.537 11.124 -1.802 1.00 18.57 95 PRO A N 1
ATOM 701 C CA . PRO A 1 95 ? 22.810 9.757 -1.355 1.00 20.18 95 PRO A CA 1
ATOM 702 C C . PRO A 1 95 ? 24.118 9.577 -0.595 1.00 21.85 95 PRO A C 1
ATOM 703 O O . PRO A 1 95 ? 24.195 8.769 0.330 1.00 18.88 95 PRO A O 1
ATOM 707 N N . ASP A 1 96 ? 25.141 10.333 -0.983 1.00 20.99 96 ASP A N 1
ATOM 708 C CA . ASP A 1 96 ? 26.447 10.227 -0.346 1.00 23.59 96 ASP A CA 1
ATOM 709 C C . ASP A 1 96 ? 26.648 11.227 0.793 1.00 22.63 96 ASP A C 1
ATOM 710 O O . ASP A 1 96 ? 27.771 11.445 1.243 1.00 21.01 96 ASP A O 1
ATOM 715 N N . THR A 1 97 ? 25.557 11.825 1.260 1.00 21.20 97 THR A N 1
ATOM 716 C CA . THR A 1 97 ? 25.626 12.790 2.353 1.00 20.78 97 THR A CA 1
ATOM 717 C C . THR A 1 97 ? 26.320 12.224 3.586 1.00 20.32 97 THR A C 1
ATOM 718 O O . THR A 1 97 ? 26.128 11.062 3.952 1.00 19.95 97 THR A O 1
ATOM 722 N N . LYS A 1 98 ? 27.119 13.059 4.233 1.00 21.15 98 LYS A N 1
ATOM 723 C CA . LYS A 1 98 ? 27.815 12.655 5.441 1.00 22.69 98 LYS A CA 1
ATOM 724 C C . LYS A 1 98 ? 27.767 13.794 6.447 1.00 19.44 98 LYS A C 1
ATOM 725 O O . LYS A 1 98 ? 27.513 14.937 6.079 1.00 20.26 98 LYS A O 1
ATOM 731 N N . ILE A 1 99 ? 27.993 13.476 7.716 1.00 19.70 99 ILE A N 1
ATOM 732 C CA . ILE A 1 99 ? 27.977 14.490 8.765 1.00 21.67 99 ILE A CA 1
ATOM 733 C C . ILE A 1 99 ? 28.970 15.592 8.424 1.00 23.12 99 ILE A C 1
ATOM 734 O O . ILE A 1 99 ? 30.175 15.350 8.356 1.00 17.26 99 ILE A O 1
ATOM 739 N N . PRO A 1 100 ? 28.477 16.818 8.190 1.00 20.42 100 PRO A N 1
ATOM 740 C CA . PRO A 1 100 ? 29.377 17.921 7.858 1.00 22.02 100 PRO A CA 1
ATOM 741 C C . PRO A 1 100 ? 30.341 18.215 9.003 1.00 24.55 100 PRO A C 1
ATOM 742 O O . PRO A 1 100 ? 30.006 18.027 10.173 1.00 23.44 100 PRO A O 1
ATOM 746 N N . SER A 1 101 ? 31.543 18.663 8.661 1.00 24.11 101 SER A N 1
ATOM 747 C CA . SER A 1 101 ? 32.532 19.000 9.674 1.00 27.59 101 SER A CA 1
ATOM 748 C C . SER A 1 101 ? 32.003 20.202 10.452 1.00 25.30 101 SER A C 1
ATOM 749 O O . SER A 1 101 ? 31.452 21.128 9.856 1.00 25.61 101 SER A O 1
ATOM 752 N N . GLY A 1 102 ? 32.148 20.167 11.776 1.00 27.24 102 GLY A N 1
ATOM 753 C CA . GLY A 1 102 ? 31.695 21.261 12.624 1.00 25.91 102 GLY A CA 1
ATOM 754 C C . GLY A 1 102 ? 30.189 21.446 12.714 1.00 26.91 102 GLY A C 1
ATOM 755 O O . GLY A 1 102 ? 29.709 22.543 13.012 1.00 23.12 102 GLY A O 1
ATOM 756 N N . SER A 1 103 ? 29.442 20.372 12.474 1.00 26.15 103 SER A N 1
ATOM 757 C CA . SER A 1 103 ? 27.979 20.417 12.506 1.00 24.18 103 SER A CA 1
ATOM 758 C C . SER A 1 103 ? 27.373 20.054 13.868 1.00 24.46 103 SER A C 1
ATOM 759 O O . SER A 1 103 ? 26.157 19.875 13.985 1.00 19.63 103 SER A O 1
ATOM 762 N N . GLY A 1 104 ? 28.216 19.956 14.891 1.00 21.35 104 GLY A N 1
ATOM 763 C CA . GLY A 1 104 ? 27.735 19.591 16.213 1.00 22.57 104 GLY A CA 1
ATOM 764 C C . GLY A 1 104 ? 26.798 20.575 16.899 1.00 20.00 104 GLY A C 1
ATOM 765 O O . GLY A 1 104 ? 26.555 21.679 16.411 1.00 19.57 104 GLY A O 1
ATOM 766 N N . GLY A 1 105 ? 26.269 20.151 18.043 1.00 19.98 105 GLY A N 1
ATOM 767 C CA . GLY A 1 105 ? 25.376 20.993 18.822 1.00 17.05 105 GLY A CA 1
ATOM 768 C C . GLY A 1 105 ? 24.264 21.684 18.052 1.00 19.43 105 GLY A C 1
ATOM 769 O O . GLY A 1 105 ? 23.435 21.029 17.424 1.00 18.29 105 GLY A O 1
ATOM 770 N N . ARG A 1 106 ? 24.259 23.013 18.100 1.00 18.18 106 ARG A N 1
ATOM 771 C CA . ARG A 1 106 ? 23.234 23.816 17.437 1.00 20.28 106 ARG A CA 1
ATOM 772 C C . ARG A 1 106 ? 23.061 23.598 15.929 1.00 20.99 106 ARG A C 1
ATOM 773 O O . ARG A 1 106 ? 22.103 24.104 15.346 1.00 21.06 106 ARG A O 1
ATOM 781 N N . LEU A 1 107 ? 23.973 22.875 15.288 1.00 20.71 107 LEU A N 1
ATOM 782 C CA . LEU A 1 107 ? 23.822 22.646 13.854 1.00 19.08 107 LEU A CA 1
ATOM 783 C C . LEU A 1 107 ? 23.124 21.332 13.539 1.00 16.59 107 LEU A C 1
ATOM 784 O O . LEU A 1 107 ? 22.934 20.979 12.378 1.00 18.65 107 LEU A O 1
ATOM 789 N N . LEU A 1 108 ? 22.764 20.615 14.598 1.00 17.97 108 LEU A N 1
ATOM 790 C CA A LEU A 1 108 ? 22.045 19.348 14.492 0.50 18.22 108 LEU A CA 1
ATOM 791 C CA B LEU A 1 108 ? 22.038 19.355 14.483 0.50 16.68 108 LEU A CA 1
ATOM 792 C C . LEU A 1 108 ? 22.657 18.317 13.553 1.00 19.44 108 LEU A C 1
ATOM 793 O O . LEU A 1 108 ? 21.968 17.397 13.100 1.00 18.30 108 LEU A O 1
ATOM 802 N N . GLY A 1 109 ? 23.949 18.459 13.268 1.00 19.81 109 GLY A N 1
ATOM 803 C CA . GLY A 1 109 ? 24.622 17.515 12.391 1.00 20.08 109 GLY A CA 1
ATOM 804 C C . GLY A 1 109 ? 24.176 17.583 10.939 1.00 20.44 109 GLY A C 1
ATOM 805 O O . GLY A 1 109 ? 24.515 16.718 10.130 1.00 19.57 109 GLY A O 1
ATOM 806 N N . LEU A 1 110 ? 23.424 18.625 10.609 1.00 19.03 110 LEU A N 1
ATOM 807 C CA . LEU A 1 110 ? 22.907 18.813 9.260 1.00 20.45 110 LEU A CA 1
ATOM 808 C C . LEU A 1 110 ? 23.745 19.753 8.408 1.00 21.05 110 LEU A C 1
ATOM 809 O O . LEU A 1 110 ? 23.953 19.500 7.223 1.00 18.76 110 LEU A O 1
ATOM 814 N N . PHE A 1 111 ? 24.219 20.836 9.018 1.00 19.95 111 PHE A N 1
ATOM 815 C CA . PHE A 1 111 ? 24.996 21.840 8.299 1.00 20.06 111 PHE A CA 1
ATOM 816 C C . PHE A 1 111 ? 26.343 22.103 8.951 1.00 21.33 111 PHE A C 1
ATOM 817 O O . PHE A 1 111 ? 26.490 21.976 10.166 1.00 22.20 111 PHE A O 1
ATOM 825 N N . GLY A 1 112 ? 27.321 22.487 8.135 1.00 24.47 112 GLY A N 1
ATOM 826 C CA . GLY A 1 112 ? 28.644 22.778 8.654 1.00 28.16 112 GLY A CA 1
ATOM 827 C C . GLY A 1 112 ? 28.813 24.268 8.888 1.00 31.76 112 GLY A C 1
ATOM 828 O O . GLY A 1 112 ? 29.859 24.722 9.357 1.00 32.39 112 GLY A O 1
ATOM 829 N N . SER A 1 113 ? 27.770 25.027 8.563 1.00 32.36 113 SER A N 1
ATOM 830 C CA . SER A 1 113 ? 27.781 26.478 8.719 1.00 34.51 113 SER A CA 1
ATOM 831 C C . SER A 1 113 ? 26.480 26.977 9.328 1.00 34.99 113 SER A C 1
ATOM 832 O O . SER A 1 113 ? 25.422 26.391 9.115 1.00 34.43 113 SER A O 1
ATOM 835 N N . SER A 1 114 ? 26.559 28.069 10.081 1.00 36.46 114 SER A N 1
ATOM 836 C CA . SER A 1 114 ? 25.376 28.639 10.705 1.00 36.32 114 SER A CA 1
ATOM 837 C C . SER A 1 114 ? 24.820 29.766 9.842 1.00 37.22 114 SER A C 1
ATOM 838 O O . SER A 1 114 ? 23.940 30.507 10.271 1.00 35.54 114 SER A O 1
ATOM 841 N N . ASN A 1 115 ? 25.340 29.887 8.623 1.00 37.16 115 ASN A N 1
ATOM 842 C CA . ASN A 1 115 ? 24.909 30.928 7.693 1.00 38.14 115 ASN A CA 1
ATOM 843 C C . ASN A 1 115 ? 23.396 30.927 7.464 1.00 39.51 115 ASN A C 1
ATOM 844 O O . ASN A 1 115 ? 22.801 29.894 7.158 1.00 38.71 115 ASN A O 1
ATOM 846 N N . ASP A 1 120 ? 22.228 19.645 -5.827 1.00 46.34 120 ASP A N 1
ATOM 847 C CA . ASP A 1 120 ? 23.434 18.840 -5.995 1.00 46.13 120 ASP A CA 1
ATOM 848 C C . ASP A 1 120 ? 24.099 18.588 -4.647 1.00 45.81 120 ASP A C 1
ATOM 849 O O . ASP A 1 120 ? 24.860 17.634 -4.482 1.00 49.28 120 ASP A O 1
ATOM 850 N N . ASN A 1 121 ? 23.807 19.462 -3.690 1.00 43.34 121 ASN A N 1
ATOM 851 C CA . ASN A 1 121 ? 24.349 19.365 -2.340 1.00 36.44 121 ASN A CA 1
ATOM 852 C C . ASN A 1 121 ? 23.307 19.946 -1.390 1.00 32.32 121 ASN A C 1
ATOM 853 O O . ASN A 1 121 ? 23.614 20.343 -0.263 1.00 31.84 121 ASN A O 1
ATOM 855 N N . GLY A 1 122 ? 22.068 19.990 -1.867 1.00 28.67 122 GLY A N 1
ATOM 856 C CA . GLY A 1 122 ? 20.976 20.526 -1.078 1.00 22.14 122 GLY A CA 1
ATOM 857 C C . GLY A 1 122 ? 20.620 19.693 0.139 1.00 22.35 122 GLY A C 1
ATOM 858 O O . GLY A 1 122 ? 20.836 18.477 0.170 1.00 19.82 122 GLY A O 1
ATOM 859 N N . VAL A 1 123 ? 20.073 20.369 1.145 1.00 20.01 123 VAL A N 1
ATOM 860 C CA . VAL A 1 123 ? 19.660 19.734 2.389 1.00 19.53 123 VAL A CA 1
ATOM 861 C C . VAL A 1 123 ? 18.321 20.288 2.832 1.00 19.48 123 VAL A C 1
ATOM 862 O O . VAL A 1 123 ? 18.183 21.487 3.059 1.00 21.95 123 VAL A O 1
ATOM 864 N N . VAL A 1 124 ? 17.336 19.408 2.953 1.00 20.28 124 VAL A N 1
ATOM 865 C CA . VAL A 1 124 ? 16.011 19.799 3.401 1.00 16.83 124 VAL A CA 1
ATOM 866 C C . VAL A 1 124 ? 15.732 18.973 4.646 1.00 16.70 124 VAL A C 1
ATOM 867 O O . VAL A 1 124 ? 15.952 17.769 4.657 1.00 18.23 124 VAL A O 1
ATOM 871 N N . SER A 1 125 ? 15.266 19.621 5.702 1.00 16.22 125 SER A N 1
ATOM 872 C CA . SER A 1 125 ? 14.977 18.888 6.919 1.00 19.81 125 SER A CA 1
ATOM 873 C C . SER A 1 125 ? 13.932 19.568 7.772 1.00 15.95 125 SER A C 1
ATOM 874 O O . SER A 1 125 ? 13.643 20.753 7.613 1.00 18.13 125 SER A O 1
ATOM 877 N N . VAL A 1 126 ? 13.347 18.787 8.667 1.00 15.98 126 VAL A N 1
ATOM 878 C CA . VAL A 1 126 ? 12.350 19.289 9.589 1.00 15.95 126 VAL A CA 1
ATOM 879 C C . VAL A 1 126 ? 12.986 19.080 10.940 1.00 16.39 126 VAL A C 1
ATOM 880 O O . VAL A 1 126 ? 13.159 17.942 11.378 1.00 17.49 126 VAL A O 1
ATOM 884 N N . GLU A 1 127 ? 13.346 20.177 11.595 1.00 13.93 127 GLU A N 1
ATOM 885 C CA . GLU A 1 127 ? 14.000 20.091 12.891 1.00 15.77 127 GLU A CA 1
ATOM 886 C C . GLU A 1 127 ? 13.049 20.209 14.074 1.00 15.94 127 GLU A C 1
ATOM 887 O O . GLU A 1 127 ? 12.059 20.939 14.029 1.00 17.50 127 GLU A O 1
ATOM 893 N N . PHE A 1 128 ? 13.364 19.456 15.120 1.00 15.49 128 PHE A N 1
ATOM 894 C CA . PHE A 1 128 ? 12.616 19.448 16.372 1.00 17.66 128 PHE A CA 1
ATOM 895 C C . PHE A 1 128 ? 13.665 19.986 17.339 1.00 14.84 128 PHE A C 1
ATOM 896 O O . PHE A 1 128 ? 14.444 19.233 17.927 1.00 17.09 128 PHE A O 1
ATOM 904 N N . ASP A 1 129 ? 13.673 21.309 17.466 1.00 16.92 129 ASP A N 1
ATOM 905 C CA . ASP A 1 129 ? 14.654 22.039 18.256 1.00 15.06 129 ASP A CA 1
ATOM 906 C C . ASP A 1 129 ? 14.308 22.227 19.732 1.00 17.55 129 ASP A C 1
ATOM 907 O O . ASP A 1 129 ? 13.380 22.959 20.076 1.00 18.52 129 ASP A O 1
ATOM 912 N N . THR A 1 130 ? 15.089 21.590 20.597 1.00 17.28 130 THR A N 1
ATOM 913 C CA . THR A 1 130 ? 14.861 21.654 22.039 1.00 19.36 130 THR A CA 1
ATOM 914 C C . THR A 1 130 ? 15.659 22.729 22.782 1.00 19.29 130 THR A C 1
ATOM 915 O O . THR A 1 130 ? 15.447 22.941 23.977 1.00 20.35 130 THR A O 1
ATOM 919 N N . TYR A 1 131 ? 16.568 23.404 22.085 1.00 21.38 131 TYR A N 1
ATOM 920 C CA . TYR A 1 131 ? 17.394 24.428 22.723 1.00 20.18 131 TYR A CA 1
ATOM 921 C C . TYR A 1 131 ? 17.494 25.690 21.873 1.00 19.46 131 TYR A C 1
ATOM 922 O O . TYR A 1 131 ? 18.122 25.696 20.821 1.00 24.48 131 TYR A O 1
ATOM 931 N N . PRO A 1 132 ? 16.867 26.783 22.318 1.00 21.39 132 PRO A N 1
ATOM 932 C CA . PRO A 1 132 ? 16.922 28.027 21.554 1.00 19.16 132 PRO A CA 1
ATOM 933 C C . PRO A 1 132 ? 18.325 28.621 21.450 1.00 24.72 132 PRO A C 1
ATOM 934 O O . PRO A 1 132 ? 18.949 28.937 22.464 1.00 23.09 132 PRO A O 1
ATOM 938 N N . ASN A 1 133 ? 18.820 28.747 20.221 1.00 26.36 133 ASN A N 1
ATOM 939 C CA . ASN A 1 133 ? 20.120 29.360 19.963 1.00 26.17 133 ASN A CA 1
ATOM 940 C C . ASN A 1 133 ? 19.774 30.641 19.209 1.00 26.62 133 ASN A C 1
ATOM 941 O O . ASN A 1 133 ? 19.877 30.702 17.983 1.00 27.45 133 ASN A O 1
ATOM 946 N N . THR A 1 134 ? 19.350 31.657 19.957 1.00 26.47 134 THR A N 1
ATOM 947 C CA . THR A 1 134 ? 18.934 32.935 19.384 1.00 30.25 134 THR A CA 1
ATOM 948 C C . THR A 1 134 ? 19.934 33.674 18.499 1.00 31.43 134 THR A C 1
ATOM 949 O O . THR A 1 134 ? 19.531 34.374 17.569 1.00 33.49 134 THR A O 1
ATOM 953 N N . ASP A 1 135 ? 21.228 33.529 18.763 1.00 34.73 135 ASP A N 1
ATOM 954 C CA . ASP A 1 135 ? 22.202 34.237 17.939 1.00 39.60 135 ASP A CA 1
ATOM 955 C C . ASP A 1 135 ? 22.242 33.701 16.506 1.00 39.92 135 ASP A C 1
ATOM 956 O O . ASP A 1 135 ? 22.862 34.309 15.633 1.00 41.87 135 ASP A O 1
ATOM 961 N N . ILE A 1 136 ? 21.585 32.569 16.257 1.00 36.85 136 ILE A N 1
ATOM 962 C CA . ILE A 1 136 ? 21.556 32.018 14.905 1.00 34.45 136 ILE A CA 1
ATOM 963 C C . ILE A 1 136 ? 20.147 31.862 14.349 1.00 31.76 136 ILE A C 1
ATOM 964 O O . ILE A 1 136 ? 19.886 30.961 13.553 1.00 33.05 136 ILE A O 1
ATOM 969 N N . GLY A 1 137 ? 19.235 32.730 14.777 1.00 29.35 137 GLY A N 1
ATOM 970 C CA . GLY A 1 137 ? 17.879 32.676 14.256 1.00 30.98 137 GLY A CA 1
ATOM 971 C C . GLY A 1 137 ? 16.790 31.966 15.040 1.00 27.10 137 GLY A C 1
ATOM 972 O O . GLY A 1 137 ? 15.608 32.194 14.778 1.00 31.74 137 GLY A O 1
ATOM 973 N N . ASP A 1 138 ? 17.157 31.104 15.982 1.00 25.43 138 ASP A N 1
ATOM 974 C CA . ASP A 1 138 ? 16.156 30.392 16.774 1.00 23.05 138 ASP A CA 1
ATOM 975 C C . ASP A 1 138 ? 15.248 31.305 17.568 1.00 25.94 138 ASP A C 1
ATOM 976 O O . ASP A 1 138 ? 15.712 32.239 18.223 1.00 28.67 138 ASP A O 1
ATOM 981 N N . PRO A 1 139 ? 13.931 31.055 17.516 1.00 28.25 139 PRO A N 1
ATOM 982 C CA . PRO A 1 139 ? 13.027 31.903 18.289 1.00 27.82 139 PRO A CA 1
ATOM 983 C C . PRO A 1 139 ? 13.385 31.559 19.738 1.00 27.59 139 PRO A C 1
ATOM 984 O O . PRO A 1 139 ? 13.984 30.511 19.987 1.00 26.83 139 PRO A O 1
ATOM 988 N N . ASN A 1 140 ? 13.040 32.416 20.691 1.00 28.39 140 ASN A N 1
ATOM 989 C CA . ASN A 1 140 ? 13.395 32.135 22.072 1.00 26.63 140 ASN A CA 1
ATOM 990 C C . ASN A 1 140 ? 12.458 31.150 22.775 1.00 25.15 140 ASN A C 1
ATOM 991 O O . ASN A 1 140 ? 11.815 31.480 23.772 1.00 26.18 140 ASN A O 1
ATOM 996 N N . TYR A 1 141 ? 12.402 29.931 22.248 1.00 23.22 141 TYR A N 1
ATOM 997 C CA . TYR A 1 141 ? 11.569 28.863 22.800 1.00 20.64 141 TYR A CA 1
ATOM 998 C C . TYR A 1 141 ? 11.709 27.632 21.917 1.00 20.65 141 TYR A C 1
ATOM 999 O O . TYR A 1 141 ? 12.134 27.741 20.765 1.00 17.66 141 TYR A O 1
ATOM 1008 N N . ARG A 1 142 ? 11.371 26.466 22.458 1.00 17.85 142 ARG A N 1
ATOM 1009 C CA . ARG A 1 142 ? 11.474 25.237 21.684 1.00 21.39 142 ARG A CA 1
ATOM 1010 C C . ARG A 1 142 ? 10.529 25.331 20.492 1.00 18.27 142 ARG A C 1
ATOM 1011 O O . ARG A 1 142 ? 9.455 25.932 20.573 1.00 17.78 142 ARG A O 1
ATOM 1019 N N . HIS A 1 143 ? 10.933 24.742 19.375 1.00 17.78 143 HIS A N 1
ATOM 1020 C CA . HIS A 1 143 ? 10.131 24.841 18.171 1.00 16.83 143 HIS A CA 1
ATOM 1021 C C . HIS A 1 143 ? 10.434 23.739 17.181 1.00 14.58 143 HIS A C 1
ATOM 1022 O O . HIS A 1 143 ? 11.381 22.975 17.347 1.00 13.78 143 HIS A O 1
ATOM 1029 N N . ILE A 1 144 ? 9.598 23.672 16.152 1.00 15.85 144 ILE A N 1
ATOM 1030 C CA . ILE A 1 144 ? 9.776 22.730 15.055 1.00 13.83 144 ILE A CA 1
ATOM 1031 C C . ILE A 1 144 ? 9.958 23.653 13.860 1.00 16.07 144 ILE A C 1
ATOM 1032 O O . ILE A 1 144 ? 9.257 24.659 13.730 1.00 16.17 144 ILE A O 1
ATOM 1037 N N . GLY A 1 145 ? 10.921 23.331 13.009 1.00 17.00 145 GLY A N 1
ATOM 1038 C CA . GLY A 1 145 ? 11.177 24.174 11.864 1.00 18.64 145 GLY A CA 1
ATOM 1039 C C . GLY A 1 145 ? 11.527 23.411 10.609 1.00 18.42 145 GLY A C 1
ATOM 1040 O O . GLY A 1 145 ? 11.973 22.267 10.653 1.00 16.48 145 GLY A O 1
ATOM 1041 N N . ILE A 1 146 ? 11.305 24.069 9.481 1.00 15.97 146 ILE A N 1
ATOM 1042 C CA . ILE A 1 146 ? 11.590 23.503 8.177 1.00 19.01 146 ILE A CA 1
ATOM 1043 C C . ILE A 1 146 ? 12.828 24.227 7.674 1.00 19.76 146 ILE A C 1
ATOM 1044 O O . ILE A 1 146 ? 12.80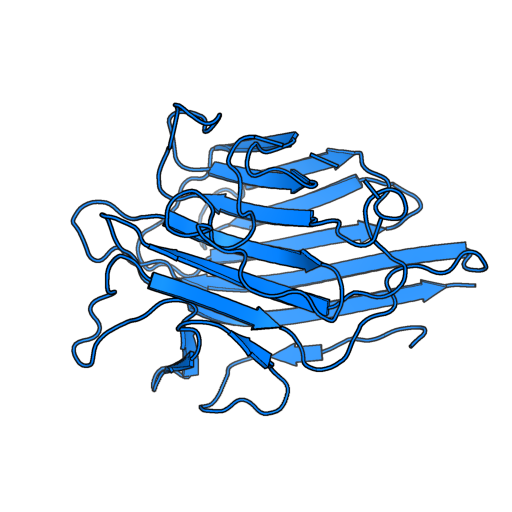5 25.446 7.477 1.00 20.05 146 ILE A O 1
ATOM 1049 N N . ASP A 1 147 ? 13.914 23.481 7.496 1.00 18.19 147 ASP A N 1
ATOM 1050 C CA . ASP A 1 147 ? 15.160 24.068 7.029 1.00 21.78 147 ASP A CA 1
ATOM 1051 C C . ASP A 1 147 ? 15.472 23.660 5.593 1.00 22.43 147 ASP A C 1
ATOM 1052 O O . ASP A 1 147 ? 15.363 22.486 5.226 1.00 21.58 147 ASP A O 1
ATOM 1057 N N . VAL A 1 148 ? 15.862 24.642 4.787 1.00 22.7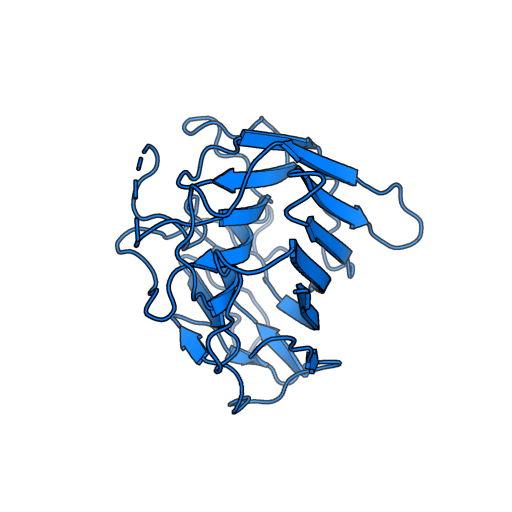4 148 VAL A N 1
ATOM 1058 C CA . VAL A 1 148 ? 16.215 24.402 3.395 1.00 22.06 148 VAL A CA 1
ATOM 1059 C C . VAL A 1 148 ? 17.594 25.006 3.158 1.00 21.38 148 VAL A C 1
ATOM 1060 O O . VAL A 1 148 ? 17.721 26.214 2.981 1.00 21.94 148 VAL A O 1
ATOM 1064 N N . ASN A 1 149 ? 18.617 24.156 3.175 1.00 19.07 149 ASN A N 1
ATOM 1065 C CA . ASN A 1 149 ? 20.002 24.574 2.967 1.00 22.92 149 ASN A CA 1
ATOM 1066 C C . ASN A 1 149 ? 20.553 25.507 4.038 1.00 24.74 149 ASN A C 1
ATOM 1067 O O . ASN A 1 149 ? 21.601 26.118 3.844 1.00 25.73 149 ASN A O 1
ATOM 1072 N N . SER A 1 150 ? 19.859 25.617 5.165 1.00 22.86 150 SER A N 1
ATOM 1073 C CA . SER A 1 150 ? 20.313 26.487 6.242 1.00 23.86 150 SER A CA 1
ATOM 1074 C C . SER A 1 150 ? 19.717 26.093 7.584 1.00 25.27 150 SER A C 1
ATOM 1075 O O . SER A 1 150 ? 18.562 25.665 7.661 1.00 22.92 150 SER A O 1
ATOM 1078 N N . ILE A 1 151 ? 20.514 26.238 8.639 1.00 22.47 151 ILE A N 1
ATOM 1079 C CA . ILE A 1 151 ? 20.061 25.918 9.985 1.00 26.37 151 ILE A CA 1
ATOM 1080 C C . ILE A 1 151 ? 18.986 26.940 10.356 1.00 25.37 151 ILE A C 1
ATOM 1081 O O . ILE A 1 151 ? 18.175 26.712 11.256 1.00 22.79 151 ILE A O 1
ATOM 1086 N N . ARG A 1 152 ? 18.991 28.072 9.655 1.00 24.36 152 ARG A N 1
ATOM 1087 C CA . ARG A 1 152 ? 18.004 29.122 9.884 1.00 25.38 152 ARG A CA 1
ATOM 1088 C C . ARG A 1 152 ? 16.709 28.731 9.194 1.00 23.82 152 ARG A C 1
ATOM 1089 O O . ARG A 1 152 ? 16.553 28.928 7.990 1.00 24.02 152 ARG A O 1
ATOM 1097 N N . SER A 1 153 ? 15.787 28.183 9.976 1.00 22.61 153 SER A N 1
ATOM 1098 C CA . SER A 1 153 ? 14.500 27.717 9.479 1.00 22.13 153 SER A CA 1
ATOM 1099 C C . SER A 1 153 ? 13.737 28.726 8.632 1.00 21.04 153 SER A C 1
ATOM 1100 O O . SER A 1 153 ? 13.615 29.892 8.995 1.00 22.20 153 SER A O 1
ATOM 1103 N N . LYS A 1 154 ? 13.218 28.256 7.502 1.00 19.35 154 LYS A N 1
ATOM 1104 C CA . LYS A 1 154 ? 12.440 29.091 6.594 1.00 20.28 154 LYS A CA 1
ATOM 1105 C C . LYS A 1 154 ? 11.054 29.301 7.187 1.00 20.50 154 LYS A C 1
ATOM 1106 O O . LYS A 1 154 ? 10.361 30.266 6.861 1.00 21.26 154 LYS A O 1
ATOM 1112 N N . ALA A 1 155 ? 10.659 28.377 8.056 1.00 16.68 155 ALA A N 1
ATOM 1113 C CA . ALA A 1 155 ? 9.364 28.423 8.724 1.00 21.80 155 ALA A CA 1
ATOM 1114 C C . ALA A 1 155 ? 9.490 27.635 10.020 1.00 20.11 155 ALA A C 1
ATOM 1115 O O . ALA A 1 155 ? 10.170 26.607 10.063 1.00 20.42 155 ALA A O 1
ATOM 1117 N N . ALA A 1 156 ? 8.839 28.116 11.075 1.00 20.43 156 ALA A N 1
ATOM 1118 C CA . ALA A 1 156 ? 8.905 27.451 12.370 1.00 21.41 156 ALA A CA 1
ATOM 1119 C C . ALA A 1 156 ? 7.721 27.813 13.257 1.00 22.31 156 ALA A C 1
ATOM 1120 O O . ALA A 1 156 ? 7.092 28.852 13.078 1.00 25.13 156 ALA A O 1
ATOM 1122 N N . SER A 1 157 ? 7.421 26.942 14.211 1.00 22.40 157 SER A N 1
ATOM 1123 C CA . SER A 1 157 ? 6.324 27.171 15.138 1.00 23.26 157 SER A CA 1
ATOM 1124 C C . SER A 1 157 ? 6.733 26.713 16.525 1.00 23.70 157 SER A C 1
ATOM 1125 O O . SER A 1 157 ? 7.535 25.783 16.676 1.00 19.54 157 SER A O 1
ATOM 1128 N N . LYS A 1 158 ? 6.186 27.374 17.538 1.00 23.82 158 LYS A N 1
ATOM 1129 C CA . LYS A 1 158 ? 6.491 27.016 18.910 1.00 21.75 158 LYS A CA 1
ATOM 1130 C C . LYS A 1 158 ? 6.078 25.567 19.119 1.00 21.46 158 LYS A C 1
ATOM 1131 O O . LYS A 1 158 ? 5.008 25.132 18.684 1.00 20.57 158 LYS A O 1
ATOM 1136 N N . TRP A 1 159 ? 6.944 24.823 19.786 1.00 20.41 159 TRP A N 1
ATOM 1137 C CA . TRP A 1 159 ? 6.710 23.418 20.043 1.00 21.21 159 TRP A CA 1
ATOM 1138 C C . TRP A 1 159 ? 6.819 23.116 21.526 1.00 21.34 159 TRP A C 1
ATOM 1139 O O . TRP A 1 159 ? 7.848 23.371 22.152 1.00 22.28 159 TRP A O 1
ATOM 1150 N N . ASP A 1 160 ? 5.746 22.581 22.094 1.00 21.18 160 ASP A N 1
ATOM 1151 C CA . ASP A 1 160 ? 5.763 22.253 23.507 1.00 24.00 160 ASP A CA 1
ATOM 1152 C C . ASP A 1 160 ? 6.282 20.851 23.764 1.00 20.09 160 ASP A C 1
ATOM 1153 O O . ASP A 1 160 ? 5.526 19.924 24.050 1.00 19.53 160 ASP A O 1
ATOM 1158 N N . TRP A 1 161 ? 7.596 20.716 23.637 1.00 19.17 161 TRP A N 1
ATOM 1159 C CA . TRP A 1 161 ? 8.290 19.465 23.886 1.00 18.34 161 TRP A CA 1
ATOM 1160 C C . TRP A 1 161 ? 7.910 18.944 25.267 1.00 17.11 161 TRP A C 1
ATOM 1161 O O . TRP A 1 161 ? 7.765 19.716 26.218 1.00 18.88 161 TRP A O 1
ATOM 1172 N N . GLN A 1 162 ? 7.748 17.633 25.375 1.00 19.52 162 GLN A N 1
ATOM 1173 C CA . GLN A 1 162 ? 7.419 17.006 26.653 1.00 19.72 162 GLN A CA 1
ATOM 1174 C C . GLN A 1 162 ? 8.492 15.975 26.949 1.00 20.44 162 GLN A C 1
ATOM 1175 O O . GLN A 1 162 ? 8.690 15.036 26.180 1.00 21.07 162 GLN A O 1
ATOM 1181 N N . ASN A 1 163 ? 9.186 16.163 28.067 1.00 17.57 163 ASN A N 1
ATOM 1182 C CA . ASN A 1 163 ? 10.271 15.272 28.462 1.00 18.61 163 ASN A CA 1
ATOM 1183 C C . ASN A 1 163 ? 9.895 13.796 28.529 1.00 20.26 163 ASN A C 1
ATOM 1184 O O . ASN A 1 163 ? 8.960 13.412 29.231 1.00 21.62 163 ASN A O 1
ATOM 1189 N N . GLY A 1 164 ? 10.624 12.975 27.780 1.00 19.02 164 GLY A N 1
ATOM 1190 C CA . GLY A 1 164 ? 10.385 11.542 27.794 1.00 20.74 164 GLY A CA 1
ATOM 1191 C C . GLY A 1 164 ? 9.182 10.989 27.050 1.00 21.32 164 GLY A C 1
ATOM 1192 O O . GLY A 1 164 ? 9.233 9.865 26.560 1.00 28.70 164 GLY A O 1
ATOM 1193 N N . LYS A 1 165 ? 8.105 11.759 26.950 1.00 19.15 165 LYS A N 1
ATOM 1194 C CA . LYS A 1 165 ? 6.901 11.292 26.268 1.00 20.25 165 LYS A CA 1
ATOM 1195 C C . LYS A 1 165 ? 7.140 1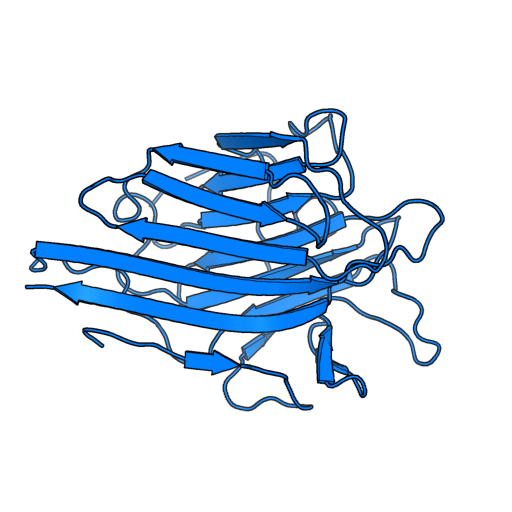0.995 24.787 1.00 18.30 165 LYS A C 1
ATOM 1196 O O . LYS A 1 165 ? 7.995 11.603 24.152 1.00 20.86 165 LYS A O 1
ATOM 1199 N N . THR A 1 166 ? 6.381 10.052 24.240 1.00 16.65 166 THR A N 1
ATOM 1200 C CA . THR A 1 166 ? 6.527 9.691 22.836 1.00 15.99 166 THR A CA 1
ATOM 1201 C C . THR A 1 166 ? 5.738 10.634 21.947 1.00 13.65 166 THR A C 1
ATOM 1202 O O . THR A 1 166 ? 4.526 10.749 22.081 1.00 16.94 166 THR A O 1
ATOM 1206 N N . ALA A 1 167 ? 6.432 11.316 21.044 1.00 13.23 167 ALA A N 1
ATOM 1207 C CA . ALA A 1 167 ? 5.778 12.236 20.126 1.00 12.83 167 ALA A CA 1
ATOM 1208 C C . ALA A 1 167 ? 5.561 11.543 18.788 1.00 14.81 167 ALA A C 1
ATOM 1209 O O . ALA A 1 167 ? 6.295 10.624 18.434 1.00 16.75 167 ALA A O 1
ATOM 1211 N N . THR A 1 168 ? 4.548 11.987 18.053 1.00 15.19 168 THR A N 1
ATOM 1212 C CA . THR A 1 168 ? 4.253 11.442 16.735 1.00 15.58 168 THR A CA 1
ATOM 1213 C C . THR A 1 168 ? 4.339 12.606 15.752 1.00 16.41 168 THR A C 1
ATOM 1214 O O . THR A 1 168 ? 3.768 13.669 15.992 1.00 16.95 168 THR A O 1
ATOM 1218 N N . ALA A 1 169 ? 5.073 12.415 14.664 1.00 13.22 169 ALA A N 1
ATOM 1219 C CA . ALA A 1 169 ? 5.220 13.461 13.660 1.00 12.53 169 ALA A CA 1
ATOM 1220 C C . ALA A 1 169 ? 4.919 12.923 12.270 1.00 15.02 169 ALA A C 1
ATOM 1221 O O . ALA A 1 169 ? 5.264 11.786 11.939 1.00 13.16 169 ALA A O 1
ATOM 1223 N N . HIS A 1 170 ? 4.252 13.744 11.466 1.00 13.64 170 HIS A N 1
ATOM 1224 C CA . HIS A 1 170 ? 3.925 13.377 10.105 1.00 15.59 170 HIS A CA 1
ATOM 1225 C C . HIS A 1 170 ? 4.390 14.483 9.174 1.00 15.38 170 HIS A C 1
ATOM 1226 O O . HIS A 1 170 ? 4.048 15.648 9.357 1.00 15.94 170 HIS A O 1
ATOM 1233 N N . ILE A 1 171 ? 5.179 14.100 8.178 1.00 13.58 171 ILE A N 1
ATOM 1234 C CA . ILE A 1 171 ? 5.721 15.044 7.216 1.00 12.99 171 ILE A CA 1
ATOM 1235 C C . ILE A 1 171 ? 5.208 14.673 5.827 1.00 14.50 171 ILE A C 1
ATOM 1236 O O . ILE A 1 171 ? 5.196 13.497 5.463 1.00 15.80 171 ILE A O 1
ATOM 1241 N N . SER A 1 172 ? 4.785 15.671 5.055 1.00 14.42 172 SER A N 1
ATOM 1242 C CA . SER A 1 172 ? 4.253 15.406 3.725 1.00 15.03 172 SER A CA 1
ATOM 1243 C C . SER A 1 172 ? 4.603 16.472 2.699 1.00 16.63 172 SER A C 1
ATOM 1244 O O . SER A 1 172 ? 4.856 17.630 3.040 1.00 15.76 172 SER A O 1
ATOM 1247 N N . TYR A 1 173 ? 4.585 16.055 1.436 1.00 14.51 173 TYR A N 1
ATOM 1248 C CA . TYR A 1 173 ? 4.899 16.915 0.305 1.00 13.97 173 TYR A CA 1
ATOM 1249 C C . TYR A 1 173 ? 4.566 16.222 -1.016 1.00 17.20 173 TYR A C 1
ATOM 1250 O O . TYR A 1 173 ? 4.695 15.006 -1.132 1.00 18.31 173 TYR A O 1
ATOM 1259 N N . ASN A 1 174 ? 4.122 17.001 -1.998 1.00 17.44 174 ASN A N 1
ATOM 1260 C CA . ASN A 1 174 ? 3.881 16.485 -3.342 1.00 16.53 174 ASN A CA 1
ATOM 1261 C C . ASN A 1 174 ? 4.231 17.669 -4.243 1.00 18.09 174 ASN A C 1
ATOM 1262 O O . ASN A 1 174 ? 4.121 18.822 -3.821 1.00 14.35 174 ASN A O 1
ATOM 1267 N N . SER A 1 175 ? 4.685 17.382 -5.458 1.00 15.46 175 SER A N 1
ATOM 1268 C CA . SER A 1 175 ? 5.108 18.419 -6.397 1.00 18.07 175 SER A CA 1
ATOM 1269 C C . SER A 1 175 ? 4.000 19.253 -7.027 1.00 18.72 175 SER A C 1
ATOM 1270 O O . SER A 1 175 ? 4.274 20.193 -7.771 1.00 18.16 175 SER A O 1
ATOM 1273 N N . ALA A 1 176 ? 2.751 18.913 -6.738 1.00 18.24 176 ALA A N 1
ATOM 1274 C CA . ALA A 1 176 ? 1.636 19.672 -7.287 1.00 20.87 176 ALA A CA 1
ATOM 1275 C C . ALA A 1 176 ? 1.346 20.850 -6.365 1.00 17.80 176 ALA A C 1
ATOM 1276 O O . ALA A 1 176 ? 1.297 21.995 -6.805 1.00 18.13 176 ALA A O 1
ATOM 1278 N N . SER A 1 177 ? 1.182 20.558 -5.078 1.00 20.88 177 SER A N 1
ATOM 1279 C CA . SER A 1 177 ? 0.898 21.581 -4.074 1.00 19.99 177 SER A CA 1
ATOM 1280 C C . SER A 1 177 ? 2.133 22.401 -3.756 1.00 19.56 177 SER A C 1
ATOM 1281 O O . SER A 1 177 ? 2.035 23.577 -3.416 1.00 18.39 177 SER A O 1
ATOM 1284 N N . LYS A 1 178 ? 3.293 21.765 -3.872 1.00 19.75 178 LYS A N 1
ATOM 1285 C CA . LYS A 1 178 ? 4.566 22.419 -3.599 1.00 19.23 178 LYS A CA 1
ATOM 1286 C C . LYS A 1 178 ? 4.560 23.051 -2.206 1.00 17.47 178 LYS A C 1
ATOM 1287 O O . LYS A 1 178 ? 4.884 24.224 -2.035 1.00 16.26 178 LYS A O 1
ATOM 1293 N N . ARG A 1 179 ? 4.173 22.259 -1.211 1.00 14.62 179 ARG A N 1
ATOM 1294 C CA . ARG A 1 179 ? 4.137 22.726 0.165 1.00 16.50 179 ARG A CA 1
ATOM 1295 C C . ARG A 1 179 ? 4.560 21.596 1.089 1.00 17.79 179 ARG A C 1
ATOM 1296 O O . ARG A 1 179 ? 3.921 20.542 1.127 1.00 17.21 179 ARG A O 1
ATOM 1301 N N . LEU A 1 180 ? 5.640 21.824 1.826 1.00 17.65 180 LEU A N 1
ATOM 1302 C CA . LEU A 1 180 ? 6.160 20.845 2.773 1.00 16.77 180 LEU A CA 1
ATOM 1303 C C . LEU A 1 180 ? 5.518 21.109 4.133 1.00 17.12 180 LEU A C 1
ATOM 1304 O O . LEU A 1 180 ? 5.652 22.196 4.694 1.00 17.67 180 LEU A O 1
ATOM 1309 N N . SER A 1 181 ? 4.814 20.120 4.668 1.00 16.75 181 SER A N 1
ATOM 1310 C CA . SER A 1 181 ? 4.159 20.315 5.947 1.00 16.09 181 SER A CA 1
ATOM 1311 C C . SER A 1 181 ? 4.493 19.228 6.947 1.00 18.44 181 SER A C 1
ATOM 1312 O O . SER A 1 181 ? 4.752 18.082 6.581 1.00 13.92 181 SER A O 1
ATOM 1315 N N . VAL A 1 182 ? 4.502 19.616 8.216 1.00 16.89 182 VAL A N 1
ATOM 1316 C CA . VAL A 1 182 ? 4.767 18.695 9.302 1.00 17.30 182 VAL A CA 1
ATOM 1317 C C . VAL A 1 182 ? 3.767 18.969 10.418 1.00 18.34 182 VAL A C 1
ATOM 1318 O O . VAL A 1 182 ? 3.444 20.122 10.709 1.00 18.83 182 VAL A O 1
ATOM 1322 N N . VAL A 1 183 ? 3.240 17.903 11.005 1.00 13.77 183 VAL A N 1
ATOM 1323 C CA . VAL A 1 183 ? 2.325 18.033 12.125 1.00 15.57 183 VAL A CA 1
ATOM 1324 C C . VAL A 1 183 ? 2.870 17.064 13.161 1.00 17.30 183 VAL A C 1
ATOM 1325 O O . VAL A 1 183 ? 3.184 15.919 12.843 1.00 16.17 183 VAL A O 1
ATOM 1329 N N . SER A 1 184 ? 3.009 17.536 14.393 1.00 14.56 184 SER A N 1
ATOM 1330 C CA . SER A 1 184 ? 3.558 16.706 15.456 1.00 16.06 184 SER A CA 1
ATOM 1331 C C . SER A 1 184 ? 2.747 16.896 16.728 1.00 16.27 184 SER A C 1
ATOM 1332 O O . SER A 1 184 ? 2.213 17.978 16.981 1.00 16.16 184 SER A O 1
ATOM 1335 N N . SER A 1 185 ? 2.641 15.845 17.530 1.00 16.38 185 SER A N 1
ATOM 1336 C CA . SER A 1 185 ? 1.878 15.952 18.759 1.00 15.27 185 SER A CA 1
ATOM 1337 C C . SER A 1 185 ? 2.184 14.837 19.746 1.00 16.09 185 SER A C 1
ATOM 1338 O O . SER A 1 185 ? 2.802 13.827 19.406 1.00 18.91 185 SER A O 1
ATOM 1341 N N . TYR A 1 186 ? 1.744 15.053 20.976 1.00 14.91 186 TYR A N 1
ATOM 1342 C CA . TYR A 1 186 ? 1.900 14.098 22.057 1.00 16.45 186 TYR A CA 1
ATOM 1343 C C . TYR A 1 186 ? 0.487 13.662 22.390 1.00 19.36 186 TYR A C 1
ATOM 1344 O O . TYR A 1 186 ? -0.477 14.359 22.062 1.00 18.85 186 TYR A O 1
ATOM 1353 N N . PRO A 1 187 ? 0.338 12.506 23.044 1.00 21.28 187 PRO A N 1
ATOM 1354 C CA . PRO A 1 187 ? -1.007 12.047 23.390 1.00 23.37 187 PRO A CA 1
ATOM 1355 C C . PRO A 1 187 ? -1.669 13.057 24.323 1.00 23.44 187 PRO A C 1
ATOM 1356 O O . PRO A 1 187 ? -0.988 13.704 25.121 1.00 23.44 187 PRO A O 1
ATOM 1360 N N . ASN A 1 188 ? -2.985 13.211 24.204 1.00 25.41 188 ASN A N 1
ATOM 1361 C CA . ASN A 1 188 ? -3.721 14.128 25.073 1.00 25.84 188 ASN A CA 1
ATOM 1362 C C . ASN A 1 188 ? -3.154 15.542 25.016 1.00 24.81 188 ASN A C 1
ATOM 1363 O O . ASN A 1 188 ? -3.104 16.245 26.030 1.00 25.03 188 ASN A O 1
ATOM 1368 N N . SER A 1 189 ? -2.720 15.963 23.835 1.00 21.97 189 SER A N 1
ATOM 1369 C CA . SER A 1 189 ? -2.148 17.293 23.689 1.00 24.10 189 SER A CA 1
ATOM 1370 C C . SER A 1 189 ? -2.585 17.950 22.395 1.00 24.11 189 SER A C 1
ATOM 1371 O O . SER A 1 189 ? -3.210 17.319 21.546 1.00 27.30 189 SER A O 1
ATOM 1374 N N . SER A 1 190 ? -2.252 19.228 22.257 1.00 24.58 190 SER A N 1
ATOM 1375 C CA . SER A 1 190 ? -2.588 19.980 21.061 1.00 23.67 190 SER A CA 1
ATOM 1376 C C . SER A 1 190 ? -1.441 19.878 20.067 1.00 26.51 190 SER A C 1
ATOM 1377 O O . SER A 1 190 ? -0.291 20.175 20.395 1.00 25.14 190 SER A O 1
ATOM 1380 N N . PRO A 1 191 ? -1.736 19.432 18.840 1.00 24.85 191 PRO A N 1
ATOM 1381 C CA . PRO A 1 191 ? -0.707 19.297 17.806 1.00 23.78 191 PRO A CA 1
ATOM 1382 C C . PRO A 1 191 ? -0.137 20.647 17.373 1.00 23.34 191 PRO A C 1
ATOM 1383 O O . PRO A 1 191 ? -0.731 21.698 17.621 1.00 21.46 191 PRO A O 1
ATOM 1387 N N . VAL A 1 192 ? 1.031 20.605 16.744 1.00 20.48 192 VAL A N 1
ATOM 1388 C CA . VAL A 1 192 ? 1.664 21.807 16.219 1.00 23.09 192 VAL A CA 1
ATOM 1389 C C . VAL A 1 192 ? 1.946 21.520 14.749 1.00 20.92 192 VAL A C 1
ATOM 1390 O O . VAL A 1 192 ? 2.375 20.422 14.398 1.00 16.90 192 VAL A O 1
ATOM 1394 N N . VAL A 1 193 ? 1.688 22.500 13.890 1.00 18.89 193 VAL A N 1
ATOM 1395 C CA . VAL A 1 193 ? 1.912 22.326 12.462 1.00 20.22 193 VAL A CA 1
ATOM 1396 C C . VAL A 1 193 ? 2.820 23.404 11.899 1.00 22.13 193 VAL A C 1
ATOM 1397 O O . VAL A 1 193 ? 2.786 24.555 12.330 1.00 24.06 193 VAL A O 1
ATOM 1401 N N . VAL A 1 194 ? 3.646 23.013 10.940 1.00 18.56 194 VAL A N 1
ATOM 1402 C CA . VAL A 1 194 ? 4.549 23.942 10.291 1.00 22.21 194 VAL A CA 1
ATOM 1403 C C . VAL A 1 194 ? 4.527 23.612 8.807 1.00 21.03 194 VAL A C 1
ATOM 1404 O O . VAL A 1 194 ? 4.618 22.446 8.428 1.00 19.91 194 VAL A O 1
ATOM 1408 N N . SER A 1 195 ? 4.386 24.636 7.973 1.00 22.00 195 SER A N 1
ATOM 1409 C CA . SER A 1 195 ? 4.355 24.440 6.528 1.00 21.41 195 SER A CA 1
ATOM 1410 C C . SER A 1 195 ? 5.218 25.491 5.851 1.00 21.35 195 SER A C 1
ATOM 1411 O O . SER A 1 195 ? 5.433 26.573 6.396 1.00 19.30 195 SER A O 1
ATOM 1414 N N . PHE A 1 196 ? 5.722 25.159 4.668 1.00 20.83 196 PHE A N 1
ATOM 1415 C CA . PHE A 1 196 ? 6.552 26.080 3.904 1.00 20.39 196 PHE A CA 1
ATOM 1416 C C . PHE A 1 196 ? 6.378 25.782 2.425 1.00 20.57 196 PHE A C 1
ATOM 1417 O O . PHE A 1 196 ? 6.495 24.629 2.006 1.00 17.89 196 PHE A O 1
ATOM 1425 N N . ASP A 1 197 ? 6.089 26.809 1.632 1.00 21.72 197 ASP A N 1
ATOM 1426 C CA . ASP A 1 197 ? 5.928 26.587 0.203 1.00 18.50 197 ASP A CA 1
ATOM 1427 C C . ASP A 1 197 ? 7.284 26.488 -0.454 1.00 21.05 197 ASP A C 1
ATOM 1428 O O . ASP A 1 197 ? 8.074 27.430 -0.436 1.00 21.07 197 ASP A O 1
ATOM 1433 N N . VAL A 1 198 ? 7.553 25.326 -1.032 1.00 21.29 198 VAL A N 1
ATOM 1434 C CA . VAL A 1 198 ? 8.822 25.101 -1.692 1.00 20.15 198 VAL A CA 1
ATOM 1435 C C . VAL A 1 198 ? 8.678 23.986 -2.719 1.00 21.39 198 VAL A C 1
ATOM 1436 O O . VAL A 1 198 ? 7.922 23.035 -2.524 1.00 20.75 198 VAL A O 1
ATOM 1440 N N . GLU A 1 199 ? 9.382 24.128 -3.831 1.00 19.77 199 GLU A N 1
ATOM 1441 C CA . GLU A 1 199 ? 9.358 23.118 -4.875 1.00 22.41 199 GLU A CA 1
ATOM 1442 C C . GLU A 1 199 ? 10.677 22.383 -4.693 1.00 21.34 199 GLU A C 1
ATOM 1443 O O . GLU A 1 199 ? 11.722 22.827 -5.156 1.00 23.92 199 GLU A O 1
ATOM 1449 N N . LEU A 1 200 ? 10.617 21.262 -3.986 1.00 21.12 200 LEU A N 1
ATOM 1450 C CA . LEU A 1 200 ? 11.806 20.481 -3.676 1.00 19.90 200 LEU A CA 1
ATOM 1451 C C . LEU A 1 200 ? 12.773 20.188 -4.813 1.00 20.56 200 LEU A C 1
ATOM 1452 O O . LEU A 1 200 ? 13.983 20.159 -4.591 1.00 19.05 200 LEU A O 1
ATOM 1457 N N . ASN A 1 201 ? 12.263 19.983 -6.023 1.00 22.56 201 ASN A N 1
ATOM 1458 C CA . ASN A 1 201 ? 13.141 19.677 -7.146 1.00 24.46 201 ASN A CA 1
ATOM 1459 C C . ASN A 1 201 ? 14.075 20.826 -7.518 1.00 23.63 201 ASN A C 1
ATOM 1460 O O . ASN A 1 201 ? 14.966 20.656 -8.347 1.00 24.63 201 ASN A O 1
ATOM 1465 N N . ASN A 1 202 ? 13.896 21.985 -6.887 1.00 24.50 202 ASN A N 1
ATOM 1466 C CA A ASN A 1 202 ? 14.751 23.131 -7.175 0.50 23.35 202 ASN A CA 1
ATOM 1467 C CA B ASN A 1 202 ? 14.739 23.145 -7.160 0.50 25.50 202 ASN A CA 1
ATOM 1468 C C . ASN A 1 202 ? 15.862 23.265 -6.135 1.00 25.35 202 ASN A C 1
ATOM 1469 O O . ASN A 1 202 ? 16.758 24.093 -6.283 1.00 24.06 202 ASN A O 1
ATOM 1478 N N . VAL A 1 203 ? 15.801 22.445 -5.088 1.00 23.67 203 VAL A N 1
ATOM 1479 C CA . VAL A 1 203 ? 16.810 22.476 -4.033 1.00 23.77 203 VAL A CA 1
ATOM 1480 C C . VAL A 1 203 ? 17.413 21.111 -3.718 1.00 23.53 203 VAL A C 1
ATOM 1481 O O . VAL A 1 203 ? 18.382 21.020 -2.967 1.00 27.37 203 VAL A O 1
ATOM 1485 N N . ASX A 1 204 ? 16.837 20.055 -4.285 1.00 23.25 204 ASX A N 1
ATOM 1486 C CA . ASX A 1 204 ? 17.328 18.690 -4.081 1.00 21.77 204 ASX A CA 1
ATOM 1487 C C . ASX A 1 204 ? 17.567 17.969 -5.400 1.00 20.67 204 ASX A C 1
ATOM 1488 O O . ASX A 1 204 ? 16.903 18.244 -6.396 1.00 22.53 204 ASX A O 1
ATOM 1493 N N . PRO A 1 205 ? 18.545 17.050 -5.430 1.00 20.99 205 PRO A N 1
ATOM 1494 C CA . PRO A 1 205 ? 18.814 16.304 -6.659 1.00 20.60 205 PRO A CA 1
ATOM 1495 C C . PRO A 1 205 ? 17.663 15.309 -6.876 1.00 21.54 205 PRO A C 1
ATOM 1496 O O . PRO A 1 205 ? 16.780 15.181 -6.015 1.00 20.31 205 PRO A O 1
ATOM 1500 N N . ASX A 1 206 ? 17.668 14.622 -8.018 1.00 18.28 206 ASX A N 1
ATOM 1501 C CA . ASX A 1 206 ? 16.634 13.632 -8.339 1.00 17.90 206 ASX A CA 1
ATOM 1502 C C . ASX A 1 206 ? 16.673 12.474 -7.357 1.00 16.42 206 ASX A C 1
ATOM 1503 O O . ASX A 1 206 ? 15.629 11.994 -6.900 1.00 15.66 206 ASX A O 1
ATOM 1508 N N . TRP A 1 207 ? 17.887 12.019 -7.062 1.00 17.99 207 TRP A N 1
ATOM 1509 C CA . TRP A 1 207 ? 18.104 10.917 -6.130 1.00 16.33 207 TRP A CA 1
ATOM 1510 C C . TRP A 1 207 ? 18.600 11.436 -4.789 1.00 19.37 207 TRP A C 1
ATOM 1511 O O . TRP A 1 207 ? 19.455 12.324 -4.725 1.00 19.38 207 TRP A O 1
ATOM 1522 N N . VAL A 1 208 ? 18.071 10.867 -3.713 1.00 16.38 208 VAL A N 1
ATOM 1523 C CA . VAL A 1 208 ? 18.461 11.284 -2.378 1.00 14.43 208 VAL A CA 1
ATOM 1524 C C . VAL A 1 208 ? 18.427 10.076 -1.454 1.00 15.92 208 VAL A C 1
ATOM 1525 O O . VAL A 1 208 ? 18.136 8.955 -1.873 1.00 14.20 208 VAL A O 1
ATOM 1529 N N . ARG A 1 209 ? 18.778 10.312 -0.199 1.00 16.99 209 ARG A N 1
ATOM 1530 C CA . ARG A 1 209 ? 18.660 9.287 0.817 1.00 16.31 209 ARG A CA 1
ATOM 1531 C C . ARG A 1 209 ? 17.926 10.028 1.916 1.00 16.82 209 ARG A C 1
ATOM 1532 O O . ARG A 1 209 ? 18.046 11.249 2.032 1.00 15.03 209 ARG A O 1
ATOM 1540 N N . VAL A 1 210 ? 17.133 9.309 2.695 1.00 17.07 210 VAL A N 1
ATOM 1541 C CA . VAL A 1 210 ? 16.362 9.952 3.743 1.00 16.26 210 VAL A CA 1
ATOM 1542 C C . VAL A 1 210 ? 16.624 9.336 5.104 1.00 16.37 210 VAL A C 1
ATOM 1543 O O . VAL A 1 210 ? 16.959 8.157 5.217 1.00 17.01 210 VAL A O 1
ATOM 1547 N N . GLY A 1 211 ? 16.472 10.144 6.145 1.00 14.80 211 GLY A N 1
ATOM 1548 C CA . GLY A 1 211 ? 16.703 9.628 7.474 1.00 15.08 211 GLY A CA 1
ATOM 1549 C C . GLY A 1 211 ? 16.589 10.674 8.552 1.00 14.17 211 GLY A C 1
ATOM 1550 O O . GLY A 1 211 ? 15.842 11.649 8.418 1.00 14.22 211 GLY A O 1
ATOM 1551 N N . PHE A 1 212 ? 17.366 10.471 9.612 1.00 12.83 212 PHE A N 1
ATOM 155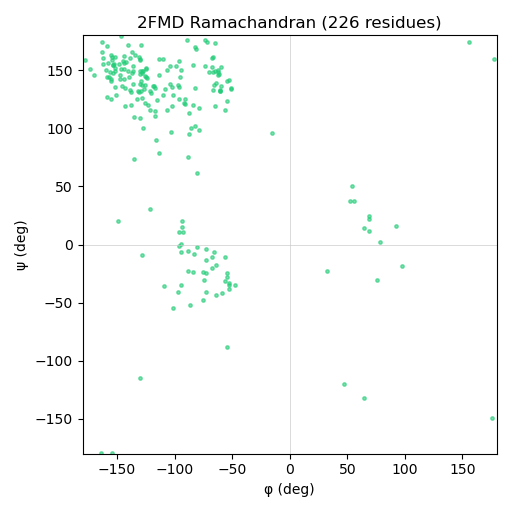2 C CA . PHE A 1 212 ? 17.361 11.350 10.768 1.00 14.38 212 PHE A CA 1
ATOM 1553 C C . PHE A 1 212 ? 18.767 11.788 11.166 1.00 14.01 212 PHE A C 1
ATOM 1554 O O . PHE A 1 212 ? 19.760 11.140 10.838 1.00 15.01 212 PHE A O 1
ATOM 1562 N N . SER A 1 213 ? 18.829 12.898 11.889 1.00 17.74 213 SER A N 1
ATOM 1563 C CA . SER A 1 213 ? 20.084 13.443 12.380 1.00 15.64 213 SER A CA 1
ATOM 1564 C C . SER A 1 213 ? 19.775 14.023 13.750 1.00 15.46 213 SER A C 1
ATOM 1565 O O . SER A 1 213 ? 18.649 14.429 14.006 1.00 13.86 213 SER A O 1
ATOM 1568 N N . ALA A 1 214 ? 20.756 14.039 14.643 1.00 16.27 214 ALA A N 1
ATOM 1569 C CA . ALA A 1 214 ? 20.526 14.603 15.967 1.00 16.41 214 ALA A CA 1
ATOM 1570 C C . ALA A 1 214 ? 21.844 14.917 16.643 1.00 15.87 214 ALA A C 1
ATOM 1571 O O . ALA A 1 214 ? 22.888 14.383 16.271 1.00 15.40 214 ALA A O 1
ATOM 1573 N N . THR A 1 215 ? 21.783 15.782 17.647 1.00 18.59 215 THR A N 1
ATOM 1574 C CA . THR A 1 215 ? 22.974 16.184 18.374 1.00 18.86 215 THR A CA 1
ATOM 1575 C C . THR A 1 215 ? 22.654 16.667 19.777 1.00 19.42 215 THR A C 1
ATOM 1576 O O . THR A 1 215 ? 21.508 16.988 20.107 1.00 15.93 215 THR A O 1
ATOM 1580 N N . THR A 1 216 ? 23.703 16.709 20.589 1.00 18.11 216 THR A N 1
ATOM 1581 C CA . THR A 1 216 ? 23.655 17.237 21.945 1.00 17.35 216 THR A CA 1
ATOM 1582 C C . THR A 1 216 ? 24.861 18.171 21.882 1.00 18.82 216 THR A C 1
ATOM 1583 O O . THR A 1 216 ? 25.700 18.031 20.990 1.00 17.84 216 THR A O 1
ATOM 1587 N N . GLY A 1 217 ? 24.938 19.144 22.777 1.00 18.99 217 GLY A N 1
ATOM 1588 C CA . GLY A 1 217 ? 26.076 20.046 22.760 1.00 21.36 217 GLY A CA 1
ATOM 1589 C C . GLY A 1 217 ? 26.602 20.103 24.175 1.00 22.06 217 GLY A C 1
ATOM 1590 O O . GLY A 1 217 ? 27.092 19.104 24.706 1.00 22.60 217 GLY A O 1
ATOM 1591 N N . GLN A 1 218 ? 26.509 21.271 24.793 1.00 24.13 218 GLN A N 1
ATOM 1592 C CA . GLN A 1 218 ? 26.924 21.396 26.178 1.00 22.73 218 GLN A CA 1
ATOM 1593 C C . GLN A 1 218 ? 25.838 20.671 26.965 1.00 23.71 218 GLN A C 1
ATOM 1594 O O . GLN A 1 218 ? 26.118 19.944 27.918 1.00 22.79 218 GLN A O 1
ATOM 1600 N N . TYR A 1 219 ? 24.592 20.869 26.544 1.00 20.42 219 TYR A N 1
ATOM 1601 C CA . TYR A 1 219 ? 23.458 20.236 27.199 1.00 18.60 219 TYR A CA 1
ATOM 1602 C C . TYR A 1 219 ? 23.057 18.956 26.467 1.00 19.00 219 TYR A C 1
ATOM 1603 O O . TYR A 1 219 ? 23.372 18.775 25.295 1.00 18.37 219 TYR A O 1
ATOM 1612 N N . THR A 1 220 ? 22.368 18.064 27.163 1.00 19.33 220 THR A N 1
ATOM 1613 C CA . THR A 1 220 ? 22.045 16.780 26.570 1.00 21.62 220 THR A CA 1
ATOM 1614 C C . THR A 1 220 ? 20.601 16.343 26.624 1.00 21.04 220 THR A C 1
ATOM 1615 O O . THR A 1 220 ? 19.766 16.951 27.297 1.00 20.94 220 THR A O 1
ATOM 1619 N N . GLN A 1 221 ? 20.338 15.251 25.914 1.00 17.29 221 GLN A N 1
ATOM 1620 C CA . GLN A 1 221 ? 19.014 14.665 25.840 1.00 17.15 221 GLN A CA 1
ATOM 1621 C C . GLN A 1 221 ? 19.162 13.427 24.976 1.00 16.63 221 GLN A C 1
ATOM 1622 O O . GLN A 1 221 ? 20.127 13.306 24.222 1.00 16.77 221 GLN A O 1
ATOM 1628 N N . THR A 1 222 ? 18.223 12.500 25.101 1.00 17.34 222 THR A N 1
ATOM 1629 C CA . THR A 1 222 ? 18.243 11.326 24.241 1.00 18.20 222 THR A CA 1
ATOM 1630 C C . THR A 1 222 ? 17.534 11.822 22.982 1.00 16.99 222 THR A C 1
ATOM 1631 O O . THR A 1 222 ? 16.743 12.763 23.042 1.00 15.87 222 THR A O 1
ATOM 1635 N N . ASN A 1 223 ? 17.839 11.202 21.850 1.00 16.85 223 ASN A N 1
ATOM 1636 C CA . ASN A 1 223 ? 17.224 11.538 20.572 1.00 16.19 223 ASN A CA 1
ATOM 1637 C C . ASN A 1 223 ? 16.889 10.192 19.954 1.00 16.01 223 ASN A C 1
ATOM 1638 O O . ASN A 1 223 ? 17.562 9.739 19.028 1.00 17.10 223 ASN A O 1
ATOM 1643 N N . ASN A 1 224 ? 15.854 9.552 20.493 1.00 16.02 224 ASN A N 1
ATOM 1644 C CA . ASN A 1 224 ? 15.452 8.229 20.036 1.00 18.17 224 ASN A CA 1
ATOM 1645 C C . ASN A 1 224 ? 14.258 8.160 19.106 1.00 19.52 224 ASN A C 1
ATOM 1646 O O . ASN A 1 224 ? 13.191 8.701 19.401 1.00 21.38 224 ASN A O 1
ATOM 1651 N N . ILE A 1 225 ? 14.451 7.473 17.985 1.00 16.57 225 ILE A N 1
ATOM 1652 C CA . ILE A 1 225 ? 13.381 7.258 17.022 1.00 19.06 225 ILE A CA 1
ATOM 1653 C C . ILE A 1 225 ? 12.858 5.873 17.411 1.00 15.02 225 ILE A C 1
ATOM 1654 O O . ILE A 1 225 ? 13.622 4.908 17.487 1.00 17.51 225 ILE A O 1
ATOM 1659 N N . LEU A 1 226 ? 11.564 5.781 17.676 1.00 15.79 226 LEU A N 1
ATOM 1660 C CA . LEU A 1 226 ? 10.974 4.516 18.091 1.00 16.57 226 LEU A CA 1
ATOM 1661 C C . LEU A 1 226 ? 10.375 3.715 16.939 1.00 17.44 226 LEU A C 1
ATOM 1662 O O . LEU A 1 226 ? 10.426 2.486 16.940 1.00 18.72 226 LEU A O 1
ATOM 1667 N N . ALA A 1 227 ? 9.805 4.417 15.965 1.00 14.29 227 ALA A N 1
ATOM 1668 C CA . ALA A 1 227 ? 9.182 3.782 14.806 1.00 14.34 227 ALA A CA 1
ATOM 1669 C C . ALA A 1 227 ? 9.245 4.767 13.644 1.00 15.92 227 ALA A C 1
ATOM 1670 O O . ALA A 1 227 ? 9.290 5.978 13.861 1.00 14.55 227 ALA A O 1
ATOM 1672 N N . TRP A 1 228 ? 9.229 4.248 12.420 1.00 12.24 228 TRP A N 1
ATOM 1673 C CA . TRP A 1 228 ? 9.333 5.099 11.239 1.00 13.42 228 TRP A CA 1
ATOM 1674 C C . TRP A 1 228 ? 8.804 4.449 9.971 1.00 12.38 228 TRP A C 1
ATOM 1675 O O . TRP A 1 228 ? 9.201 3.339 9.627 1.00 14.70 228 TRP A O 1
ATOM 1686 N N . SER A 1 229 ? 7.895 5.137 9.289 1.00 13.53 229 SER A N 1
ATOM 1687 C CA . SER A 1 229 ? 7.370 4.640 8.025 1.00 14.47 229 SER A CA 1
ATOM 1688 C C . SER A 1 229 ? 7.615 5.740 6.991 1.00 16.08 229 SER A C 1
ATOM 1689 O O . SER A 1 229 ? 7.531 6.931 7.292 1.00 11.4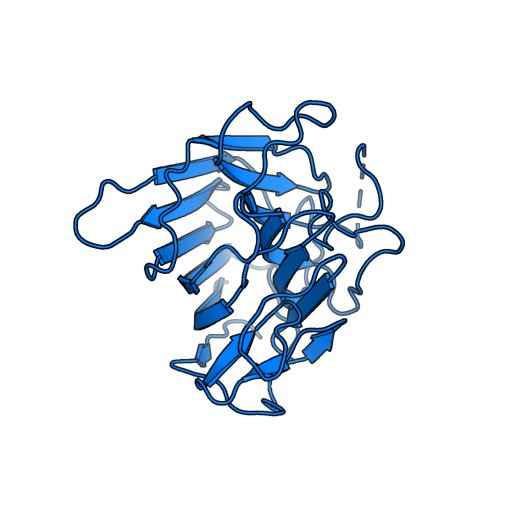4 229 SER A O 1
ATOM 1692 N N . PHE A 1 230 ? 7.935 5.333 5.774 1.00 16.79 230 PHE A N 1
ATOM 1693 C CA . PHE A 1 230 ? 8.216 6.285 4.709 1.00 16.88 230 PHE A CA 1
ATOM 1694 C C . PHE A 1 230 ? 7.599 5.798 3.410 1.00 17.29 230 PHE A C 1
ATOM 1695 O O . PHE A 1 230 ? 7.579 4.601 3.137 1.00 18.44 230 PHE A O 1
ATOM 1703 N N . ARG A 1 231 ? 7.104 6.731 2.605 1.00 16.52 231 ARG A N 1
ATOM 1704 C CA . ARG A 1 231 ? 6.506 6.383 1.327 1.00 15.74 231 ARG A CA 1
ATOM 1705 C C . ARG A 1 231 ? 6.804 7.481 0.322 1.00 17.48 231 ARG A C 1
ATOM 1706 O O . ARG A 1 231 ? 6.732 8.666 0.643 1.00 18.28 231 ARG A O 1
ATOM 1708 N N . SER A 1 232 ? 7.166 7.079 -0.888 1.00 16.79 232 SER A N 1
ATOM 1709 C CA . SER A 1 232 ? 7.446 8.031 -1.950 1.00 18.76 232 SER A CA 1
ATOM 1710 C C . SER A 1 232 ? 6.945 7.433 -3.261 1.00 19.07 232 SER A C 1
ATOM 1711 O O . SER A 1 232 ? 7.044 6.226 -3.476 1.00 17.60 232 SER A O 1
ATOM 1714 N N . SER A 1 233 ? 6.393 8.269 -4.132 1.00 18.34 233 SER A N 1
ATOM 1715 C CA . SER A 1 233 ? 5.908 7.770 -5.407 1.00 20.23 233 SER A CA 1
ATOM 1716 C C . SER A 1 233 ? 6.060 8.805 -6.507 1.00 21.74 233 SER A C 1
ATOM 1717 O O . SER A 1 233 ? 5.957 10.006 -6.265 1.00 20.41 233 SER A O 1
ATOM 1720 N N . LEU A 1 234 ? 6.329 8.315 -7.711 1.00 17.30 234 LEU A N 1
ATOM 1721 C CA . LEU A 1 234 ? 6.469 9.151 -8.894 1.00 21.56 234 LEU A CA 1
ATOM 1722 C C . LEU A 1 234 ? 5.405 8.631 -9.847 1.00 24.70 234 LEU A C 1
ATOM 1723 O O . LEU A 1 234 ? 5.468 7.479 -10.274 1.00 28.79 234 LEU A O 1
ATOM 1728 N N . MET A 1 235 ? 4.425 9.468 -10.164 1.00 26.04 235 MET A N 1
ATOM 1729 C CA . MET A 1 235 ? 3.351 9.072 -11.062 1.00 26.63 235 MET A CA 1
ATOM 1730 C C . MET A 1 235 ? 3.588 9.674 -12.448 1.00 29.51 235 MET A C 1
ATOM 1731 O O . MET A 1 235 ? 3.934 10.847 -12.566 1.00 26.23 235 MET A O 1
ATOM 1733 N N . GLY A 1 236 ? 3.405 8.868 -13.491 1.00 30.70 236 GLY A N 1
ATOM 1734 C CA . GLY A 1 236 ? 3.614 9.351 -14.845 1.00 34.15 236 GLY A CA 1
ATOM 1735 C C . GLY A 1 236 ? 2.432 9.109 -15.766 1.00 36.12 236 GLY A C 1
ATOM 1736 O O . GLY A 1 236 ? 1.354 8.734 -15.260 1.00 38.30 236 GLY A O 1
#

Radius of gyration: 16.31 Å; Cα contacts (8 Å, |Δi|>4): 712; chains: 1; bounding box: 36×38×51 Å

Organism: Leucomphalos mildbraedii (NCBI:txid28956)

B-factor: mean 23.02, std 7.74, range [5.88, 57.54]

GO terms:
  GO:0030246 carbohydrate binding (F, IDA)

Foldseek 3Di:
DQKDKDKFLFADFPRVQKDKAWQWTADPVRWTFQWDADPVRATDAFGKMWMWGNDKDQQDDPVFPKKKKKKKFKKAKAWRPPAADFWKKKKKFAAPDHQAPCCATLNLSQDNDLVVGKMWIKIQGRQAPVVSQGDHATWIAIDIRHSNGPKIDHDDDDHGFMKMKMWIDMQVQQKIKMWMDGPPTDIDMIMDRHRVVVRHPSIIIIIMMGHHHPTHITIIIGMMMMMMRTHD

CATH classification: 2.60.120.200

Sequence (232 aa):
ANSVCCFTFTDFESGQQDLIFQGDASVGSNKALQLTKVDSKGNPQGGSVGRALYTTAPIRLWQSSSLVASFETTFTFSISQGSSTPADALTFFIASPDTKIPSGSGGRLLLGLFGSSNDNGVVSVEFDTYPNTDIGDPNYRHIGIDVNSIRSKAASKWDWQNGKTATAHISYNSASKRLSVVSSYPNSSPVVVSFDVELNNNVPWVRVGFSATTGQYTQTNNILAWSFRSSLMG

Nearest PDB structures (foldseek):
  2fmd-assembly1_A  TM=1.004E+00  e=6.741E-51  Leucomphalos mildbraedii
  6xt6-assembly1_A  TM=9.756E-01  e=3.235E-35  Canavalia ensiformis
  2gn3-assembly1_B  TM=9.498E-01  e=1.828E-29  Pterocarpus angolensis
  2gmp-assembly1_B  TM=9.492E-01  e=2.291E-28  Pterocarpus angolensis
  1v6n-assembly2_F  TM=9.260E-01  e=5.964E-24  Arachis hypogaea

InterPro domains:
  IPR001220 Legume lectin domain [PF00139] (5-233)
  IPR001220 Legume lectin domain [cd06899] (4-234)
  IPR013320 Concanavalin A-like lectin/glucanase domain superfamily [SSF49899] (3-234)
  IPR016363 Legume lectin [PIRSF002690] (2-238)
  IPR019825 Legume lectin, beta chain, Mn/Ca-binding site [PS00307] (124-130)
  IPR050258 Leguminous Lectin [PTHR32401] (3-234)